Protein AF-A0A0H2R3J4-F1 (afdb_monomer)

pLDDT: mean 93.82, std 6.8, range [62.69, 98.62]

Mean predicted aligned error: 7.19 Å

Foldseek 3Di:
DDCVVVDDDPVVVVVVVVVVVVVVCVVVVVVVCVVCVVVPPPDDDDDDDQDDAQCPDDPCPAAKPWAFWQPCPVPVNLETEAPDCQQWGGDPSDIDGDKDFPCVVVNPVQQADDHKDAGDPHPDPDPVGGIFHHHNVVRTGRRGMYTIDIDRLPHTDDDDDDDDDDDDDAADAPDKDWDWDFDSDQPQDDPPARKIWTPWIAANYDCPDPVGHPVDIDIDITHDDD

Secondary structure (DSSP, 8-state):
--GGGSSPPHHHHHHHHHHHHHHHHHHHHHHHHHHHHHHTS----SPPPS-----SS--TTTT-EEP---SGGGTT--EEE---TTTEEEETTEEEE--EETHHHH-HHHHHSS-EEE-TT---S-GGGSEEE-BTTTTB---SEEE--EE-TTT---SSS----------STT---EEEE--SS-TT-STTTT-EEEEEE---S-TT-TT--TT--EEEEE----

Nearest PDB structures (foldseek):
  4dfs-assembly2_B  TM=7.111E-01  e=1.948E-05  Thermotoga petrophila RKU-1
  3atg-assembly1_A  TM=8.174E-01  e=8.283E-05  Cellulosimicrobium cellulans
  6m6p-assembly1_A  TM=8.959E-01  e=4.440E-04  Aquimarina sp.
  7mkl-assembly1_C  TM=1.976E-01  e=6.257E+00  Severe acute respiratory syndrome coronavirus 2

Sequence (226 aa):
DKPWLDQKDPWERRAWWATFLLALVGVLGGAALCFFGIKNVEKLGNLCSVMDEEFNDFDTTNTWFQQVELGGFGNGEFQMTTTSSNNSFVQNGELFIVPTLTADVIGESAIFNGHTFNLSGCTSTNASACSATSNVFTNAVIPPVQSARLTTQKSFSIAYGKVEVRAKLPKGDWLWPAIWMLPVNNTYGPWPASGEIDIMEARGNGPSYPAQGTNFVRSSLNWGPL

Radius of gyration: 28.98 Å; Cα contacts (8 Å, |Δi|>4): 355; chains: 1; bounding box: 82×62×73 Å

InterPro domains:
  IPR000757 Beta-glucanase-like, N-terminal domain [PS51762] (83-226)
  IPR008263 Glycoside hydrolase, family 16, active site [PS01034] (196-207)
  IPR013320 Concanavalin A-like lectin/glucanase domain superfamily [SSF49899] (43-222)
  IPR050546 Glycosyl Hydrolase Family 16 [PTHR10963] (47-224)

Organism: NCBI:txid27342

Structure (mmCIF, N/CA/C/O backbone):
data_AF-A0A0H2R3J4-F1
#
_entry.id   AF-A0A0H2R3J4-F1
#
loop_
_atom_site.group_PDB
_atom_site.id
_atom_site.type_symbol
_atom_site.label_atom_id
_atom_site.label_alt_id
_atom_site.label_comp_id
_atom_site.label_asym_id
_atom_site.label_entity_id
_atom_site.label_seq_id
_atom_site.pdbx_PDB_ins_code
_atom_site.Cartn_x
_atom_site.Cartn_y
_atom_site.Cartn_z
_atom_site.occupancy
_atom_site.B_iso_or_equiv
_atom_site.auth_seq_id
_atom_site.auth_comp_id
_atom_site.auth_asym_id
_atom_site.auth_atom_id
_atom_site.pdbx_PDB_model_num
ATOM 1 N N . ASP A 1 1 ? -56.323 -45.587 44.036 1.00 62.69 1 ASP A N 1
ATOM 2 C CA . ASP A 1 1 ? -56.066 -44.145 44.232 1.00 62.69 1 ASP A CA 1
ATOM 3 C C . ASP A 1 1 ? -54.759 -43.926 44.968 1.00 62.69 1 ASP A C 1
ATOM 5 O O . ASP A 1 1 ? -54.365 -44.802 45.728 1.00 62.69 1 ASP A O 1
ATOM 9 N N . LYS A 1 2 ? -54.035 -42.842 44.660 1.00 66.25 2 LYS A N 1
ATOM 10 C CA . LYS A 1 2 ? -52.696 -42.521 45.188 1.00 66.25 2 LYS A CA 1
ATOM 11 C C . LYS A 1 2 ? -52.813 -41.337 46.172 1.00 66.25 2 LYS A C 1
ATOM 13 O O . LYS A 1 2 ? -52.662 -40.201 45.733 1.00 66.25 2 LYS A O 1
ATOM 18 N N . PRO A 1 3 ? -53.081 -41.565 47.475 1.00 65.81 3 PRO A N 1
ATOM 19 C CA . PRO A 1 3 ? -53.481 -40.512 48.425 1.00 65.81 3 PRO A CA 1
ATOM 20 C C . PRO A 1 3 ? -52.368 -39.506 48.744 1.00 65.81 3 PRO A C 1
ATOM 22 O O . PRO A 1 3 ? -52.615 -38.419 49.251 1.00 65.81 3 PRO A O 1
ATOM 25 N N . TRP A 1 4 ? -51.117 -39.855 48.435 1.00 65.25 4 TRP A N 1
ATOM 26 C CA . TRP A 1 4 ? -49.961 -38.971 48.594 1.00 65.25 4 TRP A CA 1
ATOM 27 C C . TRP A 1 4 ? -49.915 -37.831 47.566 1.00 65.25 4 TRP A C 1
ATOM 29 O O . TRP A 1 4 ? -49.068 -36.956 47.688 1.00 65.25 4 TRP A O 1
ATOM 39 N N . LEU A 1 5 ? -50.805 -37.826 46.566 1.00 65.44 5 LEU A N 1
ATOM 40 C CA . LEU A 1 5 ? -50.968 -36.708 45.630 1.00 65.44 5 LEU A CA 1
ATOM 41 C C . LEU A 1 5 ? -51.907 -35.609 46.163 1.00 65.44 5 LEU A C 1
ATOM 43 O O . LEU A 1 5 ? -51.934 -34.522 45.592 1.00 65.44 5 LEU A O 1
ATOM 47 N N . ASP A 1 6 ? -52.649 -35.858 47.250 1.00 68.88 6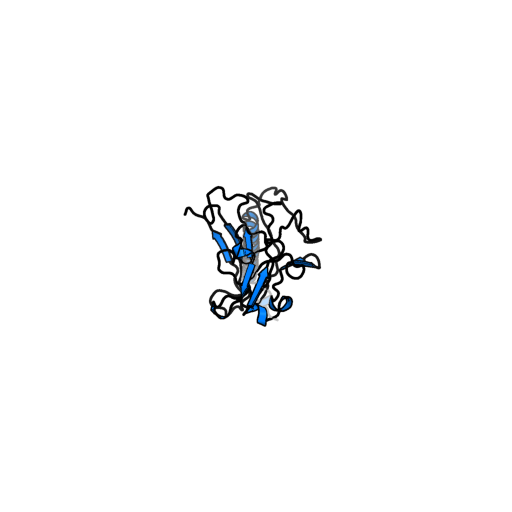 ASP A N 1
ATOM 48 C CA . ASP A 1 6 ? -53.607 -34.887 47.807 1.00 68.88 6 ASP A CA 1
ATOM 49 C C . ASP A 1 6 ? -52.943 -33.825 48.700 1.00 68.88 6 ASP A C 1
ATOM 51 O O . ASP A 1 6 ? -53.515 -32.759 48.940 1.00 68.88 6 ASP A O 1
ATOM 55 N N . GLN A 1 7 ? -51.720 -34.076 49.181 1.00 70.69 7 GLN A N 1
ATOM 56 C CA . GLN A 1 7 ? -50.963 -33.113 49.980 1.00 70.69 7 GLN A CA 1
ATOM 57 C C . GLN A 1 7 ? -49.875 -32.454 49.135 1.00 70.69 7 GLN A C 1
ATOM 59 O O . GLN A 1 7 ? -48.942 -33.106 48.677 1.00 70.69 7 GLN A O 1
ATOM 64 N N . LYS A 1 8 ? -49.981 -31.133 48.945 1.00 69.75 8 LYS A N 1
ATOM 65 C CA . LYS A 1 8 ? -48.941 -30.345 48.272 1.00 69.75 8 LYS A CA 1
ATOM 66 C C . LYS A 1 8 ? -47.672 -30.331 49.121 1.00 69.75 8 LYS A C 1
ATOM 68 O O . LYS A 1 8 ? -47.704 -29.819 50.241 1.00 69.75 8 LYS A O 1
ATOM 73 N N . ASP A 1 9 ? -46.561 -30.815 48.569 1.00 78.94 9 ASP A N 1
ATOM 74 C CA . ASP A 1 9 ? -45.263 -30.755 49.237 1.00 78.94 9 ASP A CA 1
ATOM 75 C C . ASP A 1 9 ? -44.751 -29.295 49.268 1.00 78.94 9 ASP A C 1
ATOM 77 O O . ASP A 1 9 ? -44.541 -28.669 48.220 1.00 78.94 9 ASP A O 1
ATOM 81 N N . PRO A 1 10 ? -44.540 -28.694 50.453 1.00 80.50 10 PRO A N 1
ATOM 82 C CA . PRO A 1 10 ? -43.971 -27.354 50.557 1.00 80.50 10 PRO A CA 1
ATOM 83 C C . PRO A 1 10 ? -42.552 -27.247 49.971 1.00 80.50 10 PRO A C 1
ATOM 85 O O . PRO A 1 10 ? -42.145 -26.140 49.595 1.00 80.50 10 PRO A O 1
ATOM 88 N N . TRP A 1 11 ? -41.805 -28.351 49.862 1.00 81.88 11 TRP A N 1
ATOM 89 C CA . TRP A 1 11 ? -40.487 -28.376 49.226 1.00 81.88 11 TRP A CA 1
ATOM 90 C C . TRP A 1 11 ? -40.557 -28.238 47.711 1.00 81.88 11 TRP A C 1
ATOM 92 O O . TRP A 1 11 ? -39.730 -27.513 47.159 1.00 81.88 11 TRP A O 1
ATOM 102 N N . GLU A 1 12 ? -41.572 -28.800 47.049 1.00 83.12 12 GLU A N 1
ATOM 103 C CA . GLU A 1 12 ? -41.792 -28.581 45.612 1.00 83.12 12 GLU A CA 1
ATOM 104 C C . GLU A 1 12 ? -42.002 -27.096 45.314 1.00 83.12 12 GLU A C 1
ATOM 106 O O . GLU A 1 12 ? -41.362 -26.541 44.422 1.00 83.12 12 GLU A O 1
ATOM 111 N N . ARG A 1 13 ? -42.833 -26.408 46.111 1.00 82.69 13 ARG A N 1
ATOM 112 C CA . ARG A 1 13 ? -43.079 -24.970 45.923 1.00 82.69 13 ARG A CA 1
ATOM 113 C C . ARG A 1 13 ? -41.808 -24.145 46.128 1.00 82.69 13 ARG A C 1
ATOM 115 O O . ARG A 1 13 ? -41.579 -23.185 45.396 1.00 82.69 13 ARG A O 1
ATOM 122 N N . ARG A 1 14 ? -40.986 -24.500 47.120 1.00 88.38 14 ARG A N 1
ATOM 123 C CA . ARG A 1 14 ? -39.695 -23.839 47.379 1.00 88.38 14 ARG A CA 1
ATOM 124 C C . ARG A 1 14 ? -38.693 -24.088 46.255 1.00 88.38 14 ARG A C 1
ATOM 126 O O . ARG A 1 14 ? -38.045 -23.137 45.830 1.00 88.38 14 ARG A O 1
ATOM 133 N N . ALA A 1 15 ? -38.602 -25.320 45.757 1.00 88.00 15 ALA A N 1
ATOM 134 C CA . ALA A 1 15 ? -37.752 -25.672 44.624 1.00 88.00 15 ALA A CA 1
ATOM 135 C C . ALA A 1 15 ? -38.158 -24.889 43.367 1.00 88.00 15 ALA A C 1
ATOM 137 O O . ALA A 1 15 ? -37.301 -24.299 42.717 1.00 88.00 15 ALA A O 1
ATOM 138 N N . TRP A 1 16 ? -39.463 -24.776 43.094 1.00 89.88 16 TRP A N 1
ATOM 139 C CA . TRP A 1 16 ? -39.992 -24.009 41.963 1.00 89.88 16 TRP A CA 1
ATOM 140 C C . TRP A 1 16 ? -39.569 -22.533 42.012 1.00 89.88 16 TRP A C 1
ATOM 142 O O . TRP A 1 16 ? -39.035 -21.998 41.041 1.00 89.88 16 TRP A O 1
ATOM 152 N N . TRP A 1 17 ? -39.732 -21.882 43.170 1.00 92.81 17 TRP A N 1
ATOM 153 C CA . TRP A 1 17 ? -39.289 -20.496 43.357 1.00 92.81 17 TRP A CA 1
ATOM 154 C C . TRP A 1 17 ? -37.767 -20.344 43.294 1.00 92.81 17 TRP A C 1
ATOM 156 O O . TRP A 1 17 ? -37.290 -19.361 42.731 1.00 92.81 17 TRP A O 1
ATOM 166 N N . ALA A 1 18 ? -37.001 -21.307 43.812 1.00 93.06 18 ALA A N 1
ATOM 167 C CA . ALA A 1 18 ? -35.541 -21.291 43.729 1.00 93.06 18 ALA A CA 1
ATOM 168 C C . ALA A 1 18 ? -35.048 -21.382 42.274 1.00 93.06 18 ALA A C 1
ATOM 170 O O . ALA A 1 18 ? -34.159 -20.625 41.884 1.00 93.06 18 ALA A O 1
ATOM 171 N N . THR A 1 19 ? -35.656 -22.243 41.451 1.00 93.56 19 THR A N 1
ATOM 172 C CA . THR A 1 19 ? -35.344 -22.349 40.017 1.00 93.56 19 THR A CA 1
ATOM 173 C C . THR A 1 19 ? -35.657 -21.051 39.276 1.00 93.56 19 THR A C 1
ATOM 175 O O . THR A 1 19 ? -34.815 -20.567 38.520 1.00 93.56 19 THR A O 1
ATOM 178 N N . PHE A 1 20 ? -36.824 -20.445 39.521 1.00 95.25 20 PHE A N 1
ATOM 179 C CA . PHE A 1 20 ? -37.176 -19.157 38.913 1.00 95.25 20 PHE A CA 1
ATOM 180 C C . PHE A 1 20 ? -36.233 -18.033 39.336 1.00 95.25 20 PHE A C 1
ATOM 182 O O . PHE A 1 20 ? -35.848 -17.212 38.507 1.00 95.25 20 PHE A O 1
ATOM 189 N N . LEU A 1 21 ? -35.828 -18.007 40.606 1.00 96.31 21 LEU A N 1
ATOM 190 C CA . LEU A 1 21 ? -34.911 -16.997 41.121 1.00 96.31 21 LEU A CA 1
ATOM 191 C C . LEU A 1 21 ? -33.518 -17.138 40.493 1.00 96.31 21 LEU A C 1
ATOM 193 O O . LEU A 1 21 ? -32.946 -16.140 40.066 1.00 96.31 21 LEU A O 1
ATOM 197 N N . LEU A 1 22 ? -33.005 -18.364 40.347 1.00 96.44 22 LEU A N 1
ATOM 198 C CA . LEU A 1 22 ? -31.748 -18.629 39.636 1.00 96.44 22 LEU A CA 1
ATOM 199 C C . LEU A 1 22 ? -31.819 -18.224 38.156 1.00 96.44 22 LEU A C 1
ATOM 201 O O . LEU A 1 22 ? -30.899 -17.575 37.657 1.00 96.44 22 LEU A O 1
ATOM 205 N N . ALA A 1 23 ? -32.917 -18.549 37.467 1.00 96.50 23 ALA A N 1
ATOM 206 C CA . ALA A 1 23 ? -33.128 -18.131 36.082 1.00 96.50 23 ALA A CA 1
ATOM 207 C C . ALA A 1 23 ? -33.172 -16.597 35.953 1.00 96.50 23 ALA A C 1
ATOM 209 O O . ALA A 1 23 ? -32.530 -16.032 35.067 1.00 96.50 23 ALA A O 1
ATOM 210 N N . LEU A 1 24 ? -33.864 -15.914 36.873 1.00 97.31 24 LEU A N 1
ATOM 211 C CA . LEU A 1 24 ? -33.937 -14.454 36.917 1.00 97.31 24 LEU A CA 1
ATOM 212 C C . LEU A 1 24 ? -32.555 -13.828 37.143 1.00 97.31 24 LEU A C 1
ATOM 214 O O . LEU A 1 24 ? -32.201 -12.881 36.448 1.00 97.31 24 LEU A O 1
ATOM 218 N N . VAL A 1 25 ? -31.755 -14.366 38.069 1.00 97.56 25 VAL A N 1
ATOM 219 C CA . VAL A 1 25 ? -30.375 -13.907 38.306 1.00 97.56 25 VAL A CA 1
ATOM 220 C C . VAL A 1 25 ? -29.528 -14.050 37.042 1.00 97.56 25 VAL A C 1
ATOM 222 O O . VAL A 1 25 ? -28.789 -13.126 36.711 1.00 97.56 25 VAL A O 1
ATOM 225 N N . GLY A 1 26 ? -29.669 -15.151 36.297 1.00 97.69 26 GLY A N 1
ATOM 226 C CA . GLY A 1 26 ? -28.986 -15.339 35.014 1.00 97.69 26 GLY A CA 1
ATOM 227 C C . GLY A 1 26 ? -29.379 -14.289 33.970 1.00 97.69 26 GLY A C 1
ATOM 228 O O . GLY A 1 26 ? -28.507 -13.684 33.348 1.00 97.69 26 GLY A O 1
ATOM 229 N N . VAL A 1 27 ? -30.680 -14.015 33.822 1.00 97.94 27 VAL A N 1
ATOM 230 C CA . VAL A 1 27 ? -31.191 -12.985 32.899 1.00 97.94 27 VAL A CA 1
ATOM 231 C C . VAL A 1 27 ? -30.711 -11.591 33.303 1.00 97.94 27 VAL A C 1
ATOM 233 O O . VAL A 1 27 ? -30.222 -10.843 32.458 1.00 97.94 27 VAL A O 1
ATOM 236 N N . LEU A 1 28 ? -30.802 -11.244 34.589 1.00 97.81 28 LEU A N 1
ATOM 237 C CA . LEU A 1 28 ? -30.343 -9.954 35.107 1.00 97.81 28 LEU A CA 1
ATOM 238 C C . LEU A 1 28 ? -28.825 -9.798 34.972 1.00 97.81 28 LEU A C 1
ATOM 240 O O . LEU A 1 28 ? -28.357 -8.723 34.606 1.00 97.81 28 LEU A O 1
ATOM 244 N N . GLY A 1 29 ? -28.061 -10.867 35.205 1.00 97.81 29 GLY A N 1
ATOM 245 C CA . GLY A 1 29 ? -26.617 -10.899 34.988 1.00 97.81 29 GLY A CA 1
ATOM 246 C C . GLY A 1 29 ? -26.250 -10.682 33.520 1.00 97.81 29 GLY A C 1
ATOM 247 O O . GLY A 1 29 ? -25.406 -9.840 33.221 1.00 97.81 29 GLY A O 1
ATOM 248 N N . GLY A 1 30 ? -26.930 -11.366 32.595 1.00 97.50 30 GLY A N 1
ATOM 249 C CA . GLY A 1 30 ? -26.754 -11.163 31.155 1.00 97.50 30 GLY A CA 1
ATOM 250 C C . GLY A 1 30 ? -27.104 -9.739 30.715 1.00 97.50 30 GLY A C 1
ATOM 251 O O . GLY A 1 30 ? -26.322 -9.095 30.019 1.00 97.50 30 GLY A O 1
ATOM 252 N N . ALA A 1 31 ? -28.232 -9.205 31.189 1.00 97.00 31 ALA A N 1
ATOM 253 C CA . ALA A 1 31 ? -28.637 -7.828 30.918 1.00 97.00 31 ALA A CA 1
ATOM 254 C C . ALA A 1 31 ? -27.624 -6.810 31.467 1.00 97.00 31 ALA A C 1
ATOM 256 O O . ALA A 1 31 ? -27.297 -5.842 30.781 1.00 97.00 31 ALA A O 1
ATOM 257 N N . ALA A 1 32 ? -27.084 -7.043 32.668 1.00 96.56 32 ALA A N 1
ATOM 258 C CA . ALA A 1 32 ? -26.041 -6.206 33.250 1.00 96.56 32 ALA A CA 1
ATOM 259 C C . ALA A 1 32 ? -24.756 -6.244 32.411 1.00 96.56 32 ALA A C 1
ATOM 261 O O . ALA A 1 32 ? -24.198 -5.187 32.121 1.00 96.56 32 ALA A O 1
ATOM 262 N N . LEU A 1 33 ? -24.318 -7.425 31.960 1.00 95.81 33 LEU A N 1
ATOM 263 C CA . LEU A 1 33 ? -23.158 -7.561 31.071 1.00 95.81 33 LEU A CA 1
ATOM 264 C C . LEU A 1 33 ? -23.357 -6.795 29.758 1.00 95.81 33 LEU A C 1
ATOM 266 O O . LEU A 1 33 ? -22.467 -6.049 29.356 1.00 95.81 33 LEU A O 1
ATOM 270 N N . CYS A 1 34 ? -24.529 -6.904 29.125 1.00 95.19 34 CYS A N 1
ATOM 271 C CA . CYS A 1 34 ? -24.852 -6.124 27.929 1.00 95.19 34 CYS A CA 1
ATOM 272 C C . CYS A 1 34 ? -24.861 -4.615 28.213 1.00 95.19 34 CYS A C 1
ATOM 274 O O . CYS A 1 34 ? -24.293 -3.841 27.444 1.00 95.19 34 CYS A O 1
ATOM 276 N N . PHE A 1 35 ? -25.469 -4.188 29.323 1.00 95.19 35 PHE A N 1
ATOM 277 C CA . PHE A 1 35 ? -25.537 -2.779 29.706 1.00 95.19 35 PHE A CA 1
ATOM 278 C C . PHE A 1 35 ? -24.148 -2.183 29.944 1.00 95.19 35 PHE A C 1
ATOM 280 O O . PHE A 1 35 ? -23.833 -1.137 29.381 1.00 95.19 35 PHE A O 1
ATOM 287 N N . PHE A 1 36 ? -23.302 -2.843 30.740 1.00 94.25 36 PHE A N 1
ATOM 288 C CA . PHE A 1 36 ? -21.936 -2.380 30.983 1.00 94.25 36 PHE A CA 1
ATOM 289 C C . PHE A 1 36 ? -21.073 -2.476 29.726 1.00 94.25 36 PHE A C 1
ATOM 291 O O . PHE A 1 36 ? -20.275 -1.575 29.487 1.00 94.25 36 PHE A O 1
ATOM 298 N N . GLY A 1 37 ? -21.288 -3.494 28.887 1.00 91.12 37 GLY A N 1
ATOM 299 C CA . GLY A 1 37 ? -20.664 -3.597 27.571 1.00 91.12 37 GLY A CA 1
ATOM 300 C C . GLY A 1 37 ? -20.944 -2.368 26.709 1.00 91.12 37 GLY A C 1
ATOM 301 O O . GLY A 1 37 ? -20.006 -1.749 26.230 1.00 91.12 37 GLY A O 1
ATOM 302 N N . ILE A 1 38 ? -22.212 -1.957 26.583 1.00 88.56 38 ILE A N 1
ATOM 303 C CA . ILE A 1 38 ? -22.619 -0.782 25.791 1.00 88.56 38 ILE A CA 1
ATOM 304 C C . ILE A 1 38 ? -22.177 0.531 26.448 1.00 88.56 38 ILE A C 1
ATOM 306 O O . ILE A 1 38 ? -21.718 1.443 25.764 1.00 88.56 38 ILE A O 1
ATOM 310 N N . LYS A 1 39 ? -22.336 0.656 27.770 1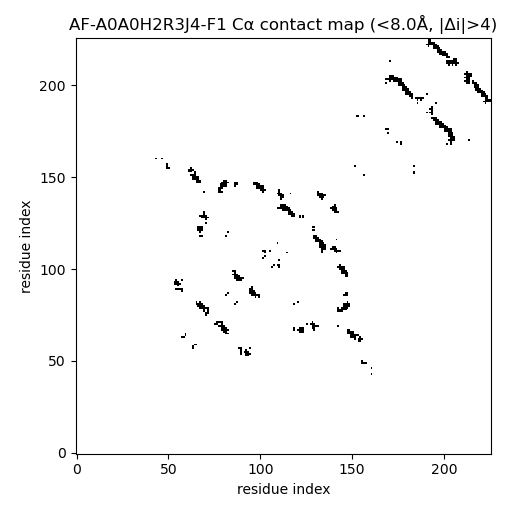.00 89.12 39 LYS A N 1
ATOM 311 C CA . LYS A 1 39 ? -22.025 1.888 28.507 1.00 89.12 39 LYS A CA 1
ATOM 312 C C . LYS A 1 39 ? -20.534 2.223 28.455 1.00 89.12 39 LYS A C 1
ATOM 314 O O . LYS A 1 39 ? -20.190 3.400 28.424 1.00 89.12 39 LYS A O 1
ATOM 319 N N . ASN A 1 40 ? -19.680 1.202 28.460 1.00 86.19 40 ASN A N 1
ATOM 320 C CA . ASN A 1 40 ? -18.231 1.367 28.440 1.00 86.19 40 ASN A CA 1
ATOM 321 C C . ASN A 1 40 ? -17.663 1.519 27.022 1.00 86.19 40 ASN A C 1
ATOM 323 O O . ASN A 1 40 ? -16.457 1.708 26.887 1.00 86.19 40 ASN A O 1
ATOM 327 N N . VAL A 1 41 ? -18.494 1.452 25.971 1.00 83.69 41 VAL A N 1
ATOM 328 C CA . VAL A 1 41 ? -18.050 1.837 24.627 1.00 83.69 41 VAL A CA 1
ATOM 329 C C . VAL A 1 41 ? -17.775 3.333 24.641 1.00 83.69 41 VAL A C 1
ATOM 331 O O . VAL A 1 41 ? -18.686 4.142 24.835 1.00 83.69 41 VAL A O 1
ATOM 334 N N . GLU A 1 42 ? -16.516 3.695 24.425 1.00 78.44 42 GLU A N 1
ATOM 335 C CA . GLU A 1 42 ? -16.112 5.078 24.229 1.00 78.44 42 GLU A CA 1
ATOM 336 C C . GLU A 1 42 ? -16.799 5.611 22.969 1.00 78.44 42 GLU A C 1
ATOM 338 O O . GLU A 1 42 ? -16.488 5.237 21.837 1.00 78.44 42 GLU A O 1
ATOM 343 N N . LYS A 1 43 ? -17.817 6.446 23.172 1.00 76.44 43 LYS A N 1
ATOM 344 C CA . LYS A 1 43 ? -18.481 7.132 22.074 1.00 76.44 43 LYS A CA 1
ATOM 345 C C . LYS A 1 43 ? -17.597 8.302 21.690 1.00 76.44 43 LYS A C 1
ATOM 347 O O . LYS A 1 43 ? -17.553 9.301 22.406 1.00 76.44 43 LYS A O 1
ATOM 352 N N . LEU A 1 44 ? -16.921 8.177 20.552 1.00 76.31 44 LEU A N 1
ATOM 353 C CA . LEU A 1 44 ? -16.430 9.350 19.841 1.00 76.31 44 LEU A CA 1
ATOM 354 C C . LEU A 1 44 ? -17.622 10.308 19.696 1.00 76.31 44 LEU A C 1
ATOM 356 O O . LEU A 1 44 ? -18.733 9.860 19.404 1.00 76.31 44 LEU A O 1
ATOM 360 N N . GLY A 1 45 ? -17.416 11.584 20.027 1.00 81.44 45 GLY A N 1
ATOM 361 C CA . GLY A 1 45 ? -18.469 12.597 20.007 1.00 81.44 45 GLY A CA 1
ATOM 362 C C . GLY A 1 45 ? -19.023 12.836 18.599 1.00 81.44 45 GLY A C 1
ATOM 363 O O . GLY A 1 45 ? -18.978 11.976 17.724 1.00 81.44 45 GLY A O 1
ATOM 364 N N . ASN A 1 46 ? -19.531 14.036 18.338 1.00 84.75 46 ASN A N 1
ATOM 365 C CA . ASN A 1 46 ? -19.951 14.378 16.981 1.00 84.75 46 ASN A CA 1
ATOM 366 C C . ASN A 1 46 ? -18.723 14.378 16.052 1.00 84.75 46 ASN A C 1
ATOM 368 O O . ASN A 1 46 ? -17.857 15.243 16.174 1.00 84.75 46 ASN A O 1
ATOM 372 N N . LEU A 1 47 ? -18.641 13.390 15.158 1.00 88.81 47 LEU A N 1
ATOM 373 C CA . LEU A 1 47 ? -17.614 13.302 14.122 1.00 88.81 47 LEU A CA 1
ATOM 374 C C . LEU A 1 47 ? -18.055 14.106 12.893 1.00 88.81 47 LEU A C 1
ATOM 376 O O . LEU A 1 47 ? -19.214 14.036 12.485 1.00 88.81 47 LEU A O 1
ATOM 380 N N . CYS A 1 48 ? -17.123 14.842 12.293 1.00 90.94 48 CYS A N 1
ATOM 381 C CA . CYS A 1 48 ? -17.311 15.467 10.986 1.00 90.94 48 CYS A CA 1
ATOM 382 C C . CYS A 1 48 ? -16.729 14.544 9.912 1.00 90.94 48 CYS A C 1
ATOM 384 O O . CYS A 1 48 ? -15.612 14.055 10.081 1.00 90.94 48 CYS A O 1
ATOM 386 N N . SER A 1 49 ? -17.461 14.319 8.817 1.00 92.56 49 SER A N 1
ATOM 387 C CA . SER A 1 49 ? -16.918 13.564 7.684 1.00 92.56 49 SER A CA 1
ATOM 388 C C . SER A 1 49 ? -15.788 14.362 7.028 1.00 92.56 49 SER A C 1
ATOM 390 O O . SER A 1 49 ? -15.975 15.528 6.680 1.00 92.56 49 SER A O 1
ATOM 392 N N . VAL A 1 50 ? -14.610 13.746 6.919 1.00 95.38 50 VAL A N 1
ATOM 393 C CA . VAL A 1 50 ? -13.437 14.311 6.228 1.00 95.38 50 VAL A CA 1
ATOM 394 C C . VAL A 1 50 ? -13.370 13.794 4.796 1.00 95.38 50 VAL A C 1
ATOM 396 O O . VAL A 1 50 ? -13.105 14.558 3.874 1.00 95.38 50 VAL A O 1
ATOM 399 N N . MET A 1 51 ? -13.616 12.498 4.627 1.00 94.94 51 MET A N 1
ATOM 400 C CA . MET A 1 51 ? -13.639 11.796 3.356 1.00 94.94 51 MET A CA 1
ATOM 401 C C . MET A 1 51 ? -14.667 10.675 3.471 1.00 94.94 51 MET A C 1
ATOM 403 O O . MET A 1 51 ? -14.709 9.984 4.490 1.00 94.94 51 MET A O 1
ATOM 407 N N . ASP A 1 52 ? -15.474 10.522 2.429 1.00 95.69 52 ASP A N 1
ATOM 408 C CA . ASP A 1 52 ? -16.430 9.435 2.269 1.00 95.69 52 ASP A CA 1
ATOM 409 C C . ASP A 1 52 ? -16.288 8.924 0.833 1.00 95.69 52 ASP A C 1
ATOM 411 O O . ASP A 1 52 ? -16.462 9.690 -0.116 1.00 95.69 52 ASP A O 1
ATOM 415 N N . GLU A 1 53 ? -15.849 7.677 0.688 1.00 96.06 53 GLU A N 1
ATOM 416 C CA . GLU A 1 53 ? -15.493 7.070 -0.592 1.00 96.06 53 GLU A CA 1
ATOM 417 C C . GLU A 1 53 ? -16.154 5.698 -0.699 1.00 96.06 53 GLU A C 1
ATOM 419 O O . GLU A 1 53 ? -15.760 4.738 -0.037 1.00 96.06 53 GLU A O 1
ATOM 424 N N . GLU A 1 54 ? -17.154 5.633 -1.572 1.00 96.75 54 GLU A N 1
ATOM 425 C CA . GLU A 1 54 ? -17.953 4.439 -1.861 1.00 96.75 54 GLU A CA 1
ATOM 426 C C . GLU A 1 54 ? -17.561 3.806 -3.207 1.00 96.75 54 GLU A C 1
ATOM 428 O O . GLU A 1 54 ? -18.197 2.855 -3.654 1.00 96.75 54 GLU A O 1
ATOM 433 N N . PHE A 1 55 ? -16.537 4.347 -3.881 1.00 97.31 55 PHE A N 1
ATOM 434 C CA . PHE A 1 55 ? -16.023 3.890 -5.171 1.00 97.31 55 PHE A CA 1
ATOM 435 C C . PHE A 1 55 ? -17.124 3.768 -6.236 1.00 97.31 55 PHE A C 1
ATOM 437 O O . PHE A 1 55 ? -17.215 2.778 -6.961 1.00 97.31 55 PHE A O 1
ATOM 444 N N . ASN A 1 56 ? -17.989 4.784 -6.336 1.00 95.19 56 ASN A N 1
ATOM 445 C CA . ASN A 1 56 ? -18.955 4.901 -7.438 1.00 95.19 56 ASN A CA 1
ATOM 446 C C . ASN A 1 56 ? -18.278 5.364 -8.740 1.00 95.19 56 ASN A C 1
ATOM 448 O O . ASN A 1 56 ? -18.745 5.051 -9.837 1.00 95.19 56 ASN A O 1
ATOM 452 N N . ASP A 1 57 ? -17.172 6.091 -8.608 1.00 94.50 57 ASP A N 1
ATOM 453 C CA . ASP A 1 57 ? -16.233 6.444 -9.661 1.00 94.50 57 ASP A CA 1
ATOM 454 C C . ASP A 1 57 ? -14.792 6.179 -9.185 1.00 94.50 57 ASP A C 1
ATOM 456 O O . ASP A 1 57 ? -14.562 5.634 -8.105 1.00 94.50 57 ASP A O 1
ATOM 460 N N . PHE A 1 58 ? -13.809 6.485 -10.035 1.00 95.94 58 PHE A N 1
ATOM 461 C CA . PHE A 1 58 ? -12.396 6.385 -9.676 1.00 95.94 58 PHE A CA 1
ATOM 462 C C . PHE A 1 58 ? -11.661 7.664 -10.075 1.00 95.94 58 PHE A C 1
ATOM 464 O O . PHE A 1 58 ? -11.024 7.730 -11.128 1.00 95.94 58 PHE A O 1
ATOM 471 N N . ASP A 1 59 ? -11.787 8.706 -9.248 1.00 96.56 59 ASP A N 1
ATOM 472 C CA . ASP A 1 59 ? -11.115 9.985 -9.484 1.00 96.56 59 ASP A CA 1
ATOM 473 C C . ASP A 1 59 ? -9.620 9.906 -9.145 1.00 96.56 59 ASP A C 1
ATOM 475 O O . ASP A 1 59 ? -9.190 10.127 -8.005 1.00 96.56 59 ASP A O 1
ATOM 479 N N . THR A 1 60 ? -8.814 9.641 -10.177 1.00 96.31 60 THR A N 1
ATOM 480 C CA . THR A 1 60 ? -7.351 9.604 -10.068 1.00 96.31 60 THR A CA 1
ATOM 481 C C . THR A 1 60 ? -6.671 10.975 -10.181 1.00 96.31 60 THR A C 1
ATOM 483 O O . THR A 1 60 ? -5.446 11.060 -10.289 1.00 96.31 60 THR A O 1
ATOM 486 N N . THR A 1 61 ? -7.456 12.055 -10.227 1.00 95.19 61 THR A N 1
ATOM 487 C CA . THR A 1 61 ? -6.975 13.428 -10.441 1.00 95.19 61 THR A CA 1
ATOM 488 C C . THR A 1 61 ? -7.111 14.280 -9.187 1.00 95.19 61 THR A C 1
ATOM 490 O O . THR A 1 61 ? -6.190 15.038 -8.883 1.00 95.19 61 THR A O 1
ATOM 493 N N . ASN A 1 62 ? -8.226 14.161 -8.457 1.00 96.38 62 ASN A N 1
ATOM 494 C CA . ASN A 1 62 ? -8.487 14.992 -7.276 1.00 96.38 62 ASN A CA 1
ATOM 495 C C . ASN A 1 62 ? -8.582 14.204 -5.970 1.00 96.38 62 ASN A C 1
ATOM 497 O O . ASN A 1 62 ? -8.366 14.806 -4.922 1.00 96.38 62 ASN A O 1
ATOM 501 N N . THR A 1 63 ? -8.861 12.897 -6.006 1.00 97.00 63 THR A N 1
ATOM 502 C CA . THR A 1 63 ? -9.025 12.082 -4.789 1.00 97.00 63 THR A CA 1
ATOM 503 C C . THR A 1 63 ? -7.844 11.141 -4.584 1.00 97.00 63 THR A C 1
ATOM 505 O O . THR A 1 63 ? -7.099 11.304 -3.615 1.00 97.00 63 THR A O 1
ATOM 508 N N . TRP A 1 64 ? -7.640 10.185 -5.494 1.00 98.00 64 TRP A N 1
ATOM 509 C CA . TRP A 1 64 ? -6.643 9.123 -5.352 1.00 98.00 64 TRP A CA 1
ATOM 510 C C . TRP A 1 64 ? -5.484 9.310 -6.323 1.00 98.00 64 TRP A C 1
ATOM 512 O O . TRP A 1 64 ? -5.621 9.136 -7.525 1.00 98.00 64 TRP A O 1
ATOM 522 N N . PHE A 1 65 ? -4.290 9.584 -5.822 1.00 97.88 65 PHE A N 1
ATOM 523 C CA . PHE A 1 65 ? -3.109 9.703 -6.670 1.00 97.88 65 PHE A CA 1
ATOM 524 C C . PHE A 1 65 ? -2.391 8.360 -6.768 1.00 97.88 65 PHE A C 1
ATOM 526 O O . PHE A 1 65 ? -2.074 7.740 -5.752 1.00 97.88 65 PHE A O 1
ATOM 533 N N . GLN A 1 66 ? -2.103 7.920 -7.991 1.00 97.56 66 GLN A N 1
ATOM 534 C CA . GLN A 1 66 ? -1.300 6.725 -8.245 1.00 97.56 66 GLN A CA 1
ATOM 535 C C . GLN A 1 66 ? 0.187 7.044 -8.047 1.00 97.56 66 GLN A C 1
ATOM 537 O O . GLN A 1 66 ? 0.728 7.947 -8.684 1.00 97.56 66 GLN A O 1
ATOM 542 N N . GLN A 1 67 ? 0.854 6.298 -7.167 1.00 97.25 67 GLN A N 1
ATOM 543 C CA . GLN A 1 67 ? 2.308 6.322 -7.026 1.00 97.25 67 GLN A CA 1
ATOM 544 C C . GLN A 1 67 ? 2.907 5.316 -8.008 1.00 97.25 67 GLN A C 1
ATOM 546 O O . GLN A 1 67 ? 2.539 4.142 -7.989 1.00 97.25 67 GLN A O 1
ATOM 551 N N . VAL A 1 68 ? 3.821 5.772 -8.861 1.00 97.69 68 VAL A N 1
ATOM 552 C CA . VAL A 1 68 ? 4.410 5.007 -9.965 1.00 97.69 68 VAL A CA 1
ATOM 553 C C . VAL A 1 68 ? 5.917 4.947 -9.776 1.00 97.69 68 VAL A C 1
ATOM 555 O O . VAL A 1 68 ? 6.606 5.949 -9.987 1.00 97.69 68 VAL A O 1
ATOM 558 N N . GLU A 1 69 ? 6.429 3.784 -9.385 1.00 97.56 69 GLU A N 1
ATOM 559 C CA . GLU A 1 69 ? 7.866 3.521 -9.309 1.00 97.56 69 GLU A CA 1
ATOM 560 C C . GLU A 1 69 ? 8.189 2.020 -9.263 1.00 97.56 69 GLU A C 1
ATOM 562 O O . GLU A 1 69 ? 7.308 1.173 -9.113 1.00 97.56 69 GLU A O 1
ATOM 567 N N . LEU A 1 70 ? 9.475 1.694 -9.397 1.00 96.56 70 LEU A N 1
ATOM 568 C CA . LEU A 1 70 ? 10.032 0.342 -9.292 1.00 96.56 70 LEU A CA 1
ATOM 569 C C . LEU A 1 70 ? 11.198 0.232 -8.294 1.00 96.56 70 LEU A C 1
ATOM 571 O O . LEU A 1 70 ? 11.979 -0.712 -8.343 1.00 96.56 70 LEU A O 1
ATOM 575 N N . GLY A 1 71 ? 11.331 1.205 -7.387 1.00 94.25 71 GLY A N 1
ATOM 576 C CA . GLY A 1 71 ? 12.448 1.306 -6.439 1.00 94.25 71 GLY A CA 1
ATOM 577 C C . GLY A 1 71 ? 12.372 0.380 -5.217 1.00 94.25 71 GLY A C 1
ATOM 578 O O . GLY A 1 71 ? 13.186 0.520 -4.307 1.00 94.25 71 GLY A O 1
ATOM 579 N N . GLY A 1 72 ? 11.387 -0.521 -5.148 1.00 94.19 72 GLY A N 1
ATOM 580 C CA . GLY A 1 72 ? 11.233 -1.493 -4.058 1.00 94.19 72 GLY A CA 1
ATOM 581 C C . GLY A 1 72 ? 10.774 -0.917 -2.711 1.00 94.19 72 GLY A C 1
ATOM 582 O O . GLY A 1 72 ? 10.835 -1.628 -1.709 1.00 94.19 72 GLY A O 1
ATOM 583 N N . PHE A 1 73 ? 10.352 0.354 -2.679 1.00 94.19 73 PHE A N 1
ATOM 584 C CA . PHE A 1 73 ? 9.671 1.024 -1.557 1.00 94.19 73 PHE A CA 1
ATOM 585 C C . PHE A 1 73 ? 10.361 0.918 -0.183 1.00 94.19 73 PHE A C 1
ATOM 587 O O . PHE A 1 73 ? 9.706 0.964 0.851 1.00 94.19 73 PHE A O 1
ATOM 594 N N . GLY A 1 74 ? 11.692 0.783 -0.158 1.00 91.88 74 GLY A N 1
ATOM 595 C CA . GLY A 1 74 ? 12.474 0.643 1.079 1.00 91.88 74 GLY A CA 1
ATOM 596 C C . GLY A 1 74 ? 12.514 -0.776 1.663 1.00 91.88 74 GLY A C 1
ATOM 597 O O . GLY A 1 74 ? 13.341 -1.040 2.530 1.00 91.88 74 GLY A O 1
ATOM 598 N N . ASN A 1 75 ? 11.709 -1.704 1.135 1.00 93.81 75 ASN A N 1
ATOM 599 C CA . ASN A 1 75 ? 11.595 -3.087 1.613 1.00 93.81 75 ASN A CA 1
ATOM 600 C C . ASN A 1 75 ? 12.184 -4.126 0.642 1.00 93.81 75 ASN A C 1
ATOM 602 O O . ASN A 1 75 ? 12.119 -5.326 0.905 1.00 93.81 75 ASN A O 1
ATOM 606 N N . GLY A 1 76 ? 12.736 -3.689 -0.494 1.00 93.75 76 GLY A N 1
ATOM 607 C CA . GLY A 1 76 ? 13.193 -4.601 -1.547 1.00 93.75 76 GLY A CA 1
ATOM 608 C C . GLY A 1 76 ? 12.036 -5.325 -2.240 1.00 93.75 76 GLY A C 1
ATOM 609 O O . GLY A 1 76 ? 12.179 -6.470 -2.663 1.00 93.75 76 GLY A O 1
ATOM 610 N N . GLU A 1 77 ? 10.880 -4.665 -2.318 1.00 96.19 77 GLU A N 1
ATOM 611 C CA . GLU A 1 77 ? 9.688 -5.167 -2.994 1.00 96.19 77 GLU A CA 1
ATOM 612 C C . GLU A 1 77 ? 9.961 -5.434 -4.482 1.00 96.19 77 GLU A C 1
ATOM 614 O O . GLU A 1 77 ? 10.654 -4.668 -5.153 1.00 96.19 77 GLU A O 1
ATOM 619 N N . PHE A 1 78 ? 9.431 -6.544 -5.002 1.00 95.31 78 PHE A N 1
ATOM 620 C CA . PHE A 1 78 ? 9.730 -7.009 -6.362 1.00 95.31 78 PHE A CA 1
ATOM 621 C C . PHE A 1 78 ? 8.736 -6.508 -7.411 1.00 95.31 78 PHE A C 1
ATOM 623 O O . PHE A 1 78 ? 8.930 -6.780 -8.596 1.00 95.31 78 PHE A O 1
ATOM 630 N N . GLN A 1 79 ? 7.645 -5.856 -7.008 1.00 97.00 79 GLN A N 1
ATOM 631 C CA . GLN A 1 79 ? 6.685 -5.279 -7.938 1.00 97.00 79 GLN A CA 1
ATOM 632 C C . GLN A 1 79 ? 7.045 -3.835 -8.285 1.00 97.00 79 GLN A C 1
ATOM 634 O O . GLN A 1 79 ? 7.566 -3.083 -7.464 1.00 97.00 79 GLN A O 1
ATOM 639 N N . MET A 1 80 ? 6.679 -3.430 -9.494 1.00 97.38 80 MET A N 1
ATOM 640 C CA . MET A 1 80 ? 6.531 -2.019 -9.839 1.00 97.38 80 MET A CA 1
ATOM 641 C C . MET A 1 80 ? 5.073 -1.591 -9.670 1.00 97.38 80 MET A C 1
ATOM 643 O O . MET A 1 80 ? 4.162 -2.410 -9.804 1.00 97.38 80 MET A O 1
ATOM 647 N N . THR A 1 81 ? 4.830 -0.311 -9.420 1.00 98.06 81 THR A N 1
ATOM 648 C CA . THR A 1 81 ? 3.477 0.254 -9.408 1.00 98.06 81 THR A CA 1
ATOM 649 C C . THR A 1 81 ? 3.236 1.088 -10.659 1.00 98.06 81 THR A C 1
ATOM 651 O O . THR A 1 81 ? 4.140 1.776 -11.135 1.00 98.06 81 THR A O 1
ATOM 654 N N . THR A 1 82 ? 2.033 1.008 -11.229 1.00 97.00 82 THR A N 1
ATOM 655 C CA . THR A 1 82 ? 1.708 1.644 -12.516 1.00 97.00 82 THR A CA 1
ATOM 656 C C . THR A 1 82 ? 0.384 2.406 -12.463 1.00 97.00 82 THR A C 1
ATOM 658 O O . THR A 1 82 ? -0.372 2.306 -11.497 1.00 97.00 82 THR A O 1
ATOM 661 N N . THR A 1 83 ? 0.096 3.166 -13.523 1.00 97.00 83 THR A N 1
ATOM 662 C CA . THR A 1 83 ? -1.211 3.803 -13.756 1.00 97.00 83 THR A CA 1
ATOM 663 C C . THR A 1 83 ? -2.161 2.949 -14.599 1.00 97.00 83 THR A C 1
ATOM 665 O O . THR A 1 83 ? -3.231 3.414 -14.987 1.00 97.00 83 THR A O 1
ATOM 668 N N . SER A 1 84 ? -1.777 1.711 -14.926 1.00 96.06 84 SER A N 1
ATOM 669 C CA . SER A 1 84 ? -2.560 0.842 -15.801 1.00 96.06 84 SER A CA 1
ATOM 670 C C . SER A 1 84 ? -3.937 0.554 -15.208 1.00 96.06 84 SER A C 1
ATOM 672 O O . SER A 1 84 ? -4.060 0.173 -14.040 1.00 96.06 84 SER A O 1
ATOM 674 N N . SER A 1 85 ? -4.972 0.625 -16.047 1.00 96.12 85 SER A N 1
ATOM 675 C CA . SER A 1 85 ? -6.329 0.209 -15.676 1.00 96.12 85 SER A CA 1
ATOM 676 C C . SER A 1 85 ? -6.434 -1.290 -15.390 1.00 96.12 85 SER A C 1
ATOM 678 O O . SER A 1 85 ? -7.454 -1.733 -14.883 1.00 96.12 85 SER A O 1
ATOM 680 N N . ASN A 1 86 ? -5.395 -2.078 -15.688 1.00 96.88 86 ASN A N 1
ATOM 681 C CA . ASN A 1 86 ? -5.328 -3.479 -15.278 1.00 96.88 86 ASN A CA 1
ATOM 682 C C . ASN A 1 86 ? -4.887 -3.644 -13.816 1.00 96.88 86 ASN A C 1
ATOM 684 O O . ASN A 1 86 ? -5.134 -4.698 -13.237 1.00 96.88 86 ASN A O 1
ATOM 688 N N . ASN A 1 87 ? -4.229 -2.637 -13.225 1.00 97.81 87 ASN A N 1
ATOM 689 C CA . ASN A 1 87 ? -3.688 -2.720 -11.868 1.00 97.81 87 ASN A CA 1
ATOM 690 C C . ASN A 1 87 ? -4.530 -1.992 -10.824 1.00 97.81 87 ASN A C 1
ATOM 692 O O . ASN A 1 87 ? -4.567 -2.440 -9.681 1.00 97.81 87 ASN A O 1
ATOM 696 N N . SER A 1 88 ? -5.208 -0.904 -11.195 1.00 98.00 88 SER A N 1
ATOM 697 C CA . SER A 1 88 ? -6.174 -0.223 -10.328 1.00 98.00 88 SER A CA 1
ATOM 698 C C . SER A 1 88 ? -7.387 0.236 -11.119 1.00 98.00 88 SER A C 1
ATOM 700 O O . SER A 1 88 ? -7.238 1.010 -12.066 1.00 98.00 88 SER A O 1
ATOM 702 N N . PHE A 1 89 ? -8.571 -0.214 -10.720 1.00 98.12 89 PHE A N 1
ATOM 703 C CA . PHE A 1 89 ? -9.834 0.168 -11.343 1.00 98.12 89 PHE A CA 1
ATOM 704 C C . PHE A 1 89 ? -10.992 -0.040 -10.371 1.00 98.12 89 PHE A C 1
ATOM 706 O O . PHE A 1 89 ? -10.881 -0.792 -9.406 1.00 98.12 89 PHE A O 1
ATOM 713 N N . VAL A 1 90 ? -12.118 0.607 -10.649 1.00 98.19 90 VAL A N 1
ATOM 714 C CA . VAL A 1 90 ? -13.358 0.424 -9.897 1.00 98.19 90 VAL A CA 1
ATOM 715 C C . VAL A 1 90 ? -14.328 -0.426 -10.704 1.00 98.19 90 VAL A C 1
ATOM 717 O O . VAL A 1 90 ? -14.518 -0.213 -11.902 1.00 98.19 90 VAL A O 1
ATOM 720 N N . GLN A 1 91 ? -14.951 -1.395 -10.042 1.00 96.81 91 GLN A N 1
ATOM 721 C CA . GLN A 1 91 ? -15.986 -2.238 -10.625 1.00 96.81 91 GLN A CA 1
ATOM 722 C C . GLN A 1 91 ? -17.024 -2.573 -9.550 1.00 96.81 91 GLN A C 1
ATOM 724 O O . GLN A 1 91 ? -16.669 -2.959 -8.447 1.00 96.81 91 GLN A O 1
ATOM 729 N N . ASN A 1 92 ? -18.317 -2.455 -9.868 1.00 95.12 92 ASN A N 1
ATOM 730 C CA . ASN A 1 92 ? -19.419 -2.788 -8.950 1.00 95.12 92 ASN A CA 1
ATOM 731 C C . ASN A 1 92 ? -19.372 -2.072 -7.579 1.00 95.12 92 ASN A C 1
ATOM 733 O O . ASN A 1 92 ? -19.781 -2.660 -6.581 1.00 95.12 92 ASN A O 1
ATOM 737 N N . GLY A 1 93 ? -18.898 -0.822 -7.522 1.00 96.38 93 GLY A N 1
ATOM 738 C CA . GLY A 1 93 ? -18.787 -0.081 -6.256 1.00 96.38 93 GLY A CA 1
ATOM 739 C C . GLY A 1 93 ? -17.594 -0.501 -5.391 1.00 96.38 93 GLY A C 1
ATOM 740 O O . GLY A 1 93 ? -17.580 -0.257 -4.192 1.00 96.38 93 GLY A O 1
ATOM 741 N N . GLU A 1 94 ? -16.614 -1.201 -5.965 1.00 97.62 94 GLU A N 1
ATOM 742 C CA . GLU A 1 94 ? -15.426 -1.663 -5.253 1.00 97.62 94 GLU A CA 1
ATOM 743 C C . GLU A 1 94 ? -14.167 -1.257 -6.021 1.00 97.62 94 GLU A C 1
ATOM 745 O O . GLU A 1 94 ? -14.077 -1.426 -7.241 1.00 97.62 94 GLU A O 1
ATOM 750 N N . LEU A 1 95 ? -13.169 -0.754 -5.296 1.00 98.31 95 LEU A N 1
ATOM 751 C CA . LEU A 1 95 ? -11.820 -0.577 -5.815 1.00 98.31 95 LEU A CA 1
ATOM 752 C C . LEU A 1 95 ? -11.093 -1.924 -5.866 1.00 98.31 95 LEU A C 1
ATOM 754 O O . LEU A 1 95 ? -10.919 -2.604 -4.853 1.00 98.31 95 LEU A O 1
ATOM 758 N N . PHE A 1 96 ? -10.584 -2.258 -7.044 1.00 98.44 96 PHE A N 1
ATOM 759 C CA . PHE A 1 96 ? -9.716 -3.398 -7.279 1.00 98.44 96 PHE A CA 1
ATOM 760 C C . PHE A 1 96 ? -8.276 -2.925 -7.444 1.00 98.44 96 PHE A C 1
ATOM 762 O O . PHE A 1 96 ? -7.981 -2.104 -8.309 1.00 98.44 96 PHE A O 1
ATOM 769 N N . ILE A 1 97 ? -7.375 -3.493 -6.639 1.00 98.38 97 ILE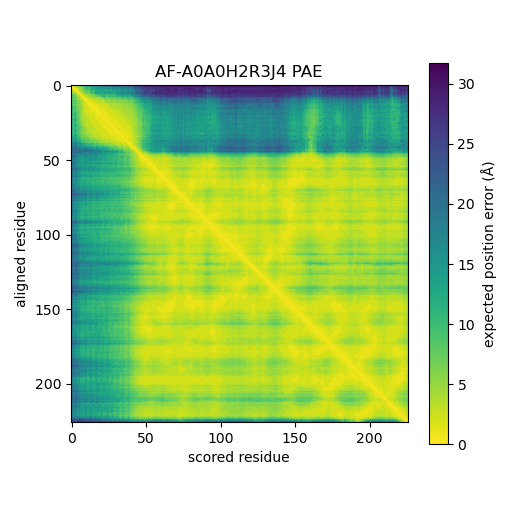 A N 1
ATOM 770 C CA . ILE A 1 97 ? -5.927 -3.428 -6.847 1.00 98.38 97 ILE A CA 1
ATOM 771 C C . ILE A 1 97 ? -5.467 -4.835 -7.218 1.00 98.38 97 ILE A C 1
ATOM 773 O O . ILE A 1 97 ? -5.554 -5.757 -6.403 1.00 98.38 97 ILE A O 1
ATOM 777 N N . VAL A 1 98 ? -5.030 -5.012 -8.465 1.00 97.12 98 VAL A N 1
ATOM 778 C CA . VAL A 1 98 ? -4.783 -6.332 -9.057 1.00 97.12 98 VAL A CA 1
ATOM 779 C C . VAL A 1 98 ? -3.335 -6.431 -9.536 1.00 97.12 98 VAL A C 1
ATOM 781 O O . VAL A 1 98 ? -2.917 -5.651 -10.396 1.00 97.12 98 VAL A O 1
ATOM 784 N N . PRO A 1 99 ? -2.549 -7.389 -9.018 1.00 97.12 99 PRO A N 1
ATOM 785 C CA . PRO A 1 99 ? -1.225 -7.642 -9.554 1.00 97.12 99 PRO A CA 1
ATOM 786 C C . PRO A 1 99 ? -1.327 -8.325 -10.924 1.00 97.12 99 PRO A C 1
ATOM 788 O O . PRO A 1 99 ? -2.109 -9.259 -11.106 1.00 97.12 99 PRO A O 1
ATOM 791 N N . THR A 1 100 ? -0.508 -7.893 -11.878 1.00 97.38 100 THR A N 1
ATOM 792 C CA . THR A 1 100 ? -0.387 -8.496 -13.217 1.00 97.38 100 THR A CA 1
ATOM 793 C C . THR A 1 100 ? 1.069 -8.831 -13.518 1.00 97.38 100 THR A C 1
ATOM 795 O O . THR A 1 100 ? 1.979 -8.280 -12.896 1.00 97.38 100 THR A O 1
ATOM 798 N N . LEU A 1 101 ? 1.325 -9.731 -14.469 1.00 97.62 101 LEU A N 1
ATOM 799 C CA . LEU A 1 101 ? 2.695 -10.098 -14.823 1.00 97.62 101 LEU A CA 1
ATOM 800 C C . LEU A 1 101 ? 3.289 -9.073 -15.786 1.00 97.62 101 LEU A C 1
ATOM 802 O O . LEU A 1 101 ? 2.687 -8.719 -16.798 1.00 97.62 101 LEU A O 1
ATOM 806 N N . THR A 1 102 ? 4.517 -8.636 -15.520 1.00 97.31 102 THR A N 1
ATOM 807 C CA . THR A 1 102 ? 5.249 -7.763 -16.447 1.00 97.31 102 THR A CA 1
ATOM 808 C C . THR A 1 102 ? 5.546 -8.484 -17.765 1.00 97.31 102 THR A C 1
ATOM 810 O O . THR A 1 102 ? 5.546 -7.861 -18.827 1.00 97.31 102 THR A O 1
ATOM 813 N N . ALA A 1 103 ? 5.727 -9.808 -17.716 1.00 97.56 103 ALA A N 1
ATOM 814 C CA . ALA A 1 103 ? 5.930 -10.648 -18.894 1.00 97.56 103 ALA A CA 1
ATOM 815 C C . ALA A 1 103 ? 4.756 -10.594 -19.891 1.00 97.56 103 ALA A C 1
ATOM 817 O O . ALA A 1 103 ? 4.994 -10.742 -21.087 1.00 97.56 103 ALA A O 1
ATOM 818 N N . ASP A 1 104 ? 3.530 -10.300 -19.445 1.00 96.81 104 ASP A N 1
ATOM 819 C CA . ASP A 1 104 ? 2.374 -10.149 -20.343 1.00 96.81 104 ASP A CA 1
ATOM 820 C C . ASP A 1 104 ? 2.494 -8.899 -21.236 1.00 96.81 104 ASP A C 1
ATOM 822 O O . ASP A 1 104 ? 1.857 -8.814 -22.284 1.00 96.81 104 ASP A O 1
ATOM 826 N N . VAL A 1 105 ? 3.325 -7.928 -20.835 1.00 95.19 105 VAL A N 1
ATOM 827 C CA . VAL A 1 105 ? 3.543 -6.665 -21.557 1.00 95.19 105 VAL A CA 1
ATOM 828 C C . VAL A 1 105 ? 4.792 -6.719 -22.434 1.00 95.19 105 VAL A C 1
ATOM 830 O O . VAL A 1 105 ? 4.763 -6.243 -23.567 1.00 95.19 105 VAL A O 1
ATOM 833 N N . ILE A 1 106 ? 5.895 -7.276 -21.920 1.00 96.19 106 ILE A N 1
ATOM 834 C CA . ILE A 1 106 ? 7.206 -7.227 -22.598 1.00 96.19 106 ILE A CA 1
ATOM 835 C C . ILE A 1 106 ? 7.761 -8.592 -23.020 1.00 96.19 106 ILE A C 1
ATOM 837 O O . ILE A 1 106 ? 8.802 -8.654 -23.673 1.00 96.19 106 ILE A O 1
ATOM 841 N N . GLY A 1 107 ? 7.076 -9.682 -22.679 1.00 97.25 107 GLY A N 1
ATOM 842 C CA . GLY A 1 107 ? 7.543 -11.049 -22.886 1.00 97.25 107 GLY A CA 1
ATOM 843 C C . GLY A 1 107 ? 8.509 -11.526 -21.798 1.00 97.25 107 GLY A C 1
ATOM 844 O O . GLY A 1 107 ? 9.263 -10.757 -21.203 1.00 97.25 107 GLY A O 1
ATOM 845 N N . GLU A 1 108 ? 8.514 -12.835 -21.550 1.00 96.62 108 GLU A N 1
ATOM 846 C CA . GLU A 1 108 ? 9.317 -13.457 -20.490 1.00 96.62 108 GLU A CA 1
ATOM 847 C C . GLU A 1 108 ? 10.827 -13.263 -20.697 1.00 96.62 108 GLU A C 1
ATOM 849 O O . GLU A 1 108 ? 11.546 -12.932 -19.760 1.00 96.62 108 GLU A O 1
ATOM 854 N N . SER A 1 109 ? 11.324 -13.373 -21.933 1.00 96.88 109 SER A N 1
ATOM 855 C CA . SER A 1 109 ? 12.755 -13.199 -22.223 1.00 96.88 109 SER A CA 1
ATOM 856 C C . SER A 1 109 ? 13.269 -11.798 -21.882 1.00 96.88 109 SER A C 1
ATOM 858 O O . SER A 1 109 ? 14.411 -11.648 -21.446 1.00 96.88 109 SER A O 1
ATOM 860 N N . ALA A 1 110 ? 12.425 -10.776 -22.053 1.00 97.31 110 ALA A N 1
ATOM 861 C CA . ALA A 1 110 ? 12.782 -9.392 -21.775 1.00 97.31 110 ALA A CA 1
ATOM 862 C C . ALA A 1 110 ? 12.991 -9.145 -20.277 1.00 97.31 110 ALA A C 1
ATOM 864 O O . ALA A 1 110 ? 13.832 -8.330 -19.910 1.00 97.31 110 ALA A O 1
ATOM 865 N N . ILE A 1 111 ? 12.305 -9.892 -19.405 1.00 97.31 111 ILE A N 1
ATOM 866 C CA . ILE A 1 111 ? 12.489 -9.796 -17.950 1.00 97.31 111 ILE A CA 1
ATOM 867 C C . ILE A 1 111 ? 13.929 -10.113 -17.548 1.00 97.31 111 ILE A C 1
ATOM 869 O O . ILE A 1 111 ? 14.475 -9.466 -16.652 1.00 97.31 111 ILE A O 1
ATOM 873 N N . PHE A 1 112 ? 14.548 -11.080 -18.225 1.00 97.12 112 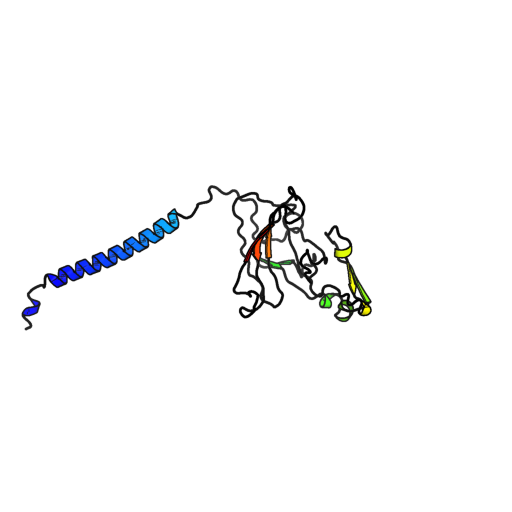PHE A N 1
ATOM 874 C CA . PHE A 1 112 ? 15.821 -11.655 -17.803 1.00 97.12 112 PHE A CA 1
ATOM 875 C C . PHE A 1 112 ? 17.039 -11.100 -18.534 1.00 97.12 112 PHE A C 1
ATOM 877 O O . PHE A 1 112 ? 18.137 -11.153 -17.978 1.00 97.12 112 PHE A O 1
ATOM 884 N N . ASN A 1 113 ? 16.902 -10.585 -19.761 1.00 97.44 113 ASN A N 1
ATOM 885 C CA . ASN A 1 113 ? 18.079 -10.118 -20.487 1.00 97.44 113 ASN A CA 1
ATOM 886 C C . ASN A 1 113 ? 17.802 -9.102 -21.601 1.00 97.44 113 ASN A C 1
ATOM 888 O O . ASN A 1 113 ? 16.907 -9.289 -22.424 1.00 97.44 113 ASN A O 1
ATOM 892 N N . GLY A 1 114 ? 18.678 -8.100 -21.703 1.00 96.31 114 GLY A N 1
ATOM 893 C CA . GLY A 1 114 ? 18.823 -7.248 -22.882 1.00 96.31 114 GLY A CA 1
ATOM 894 C C . GLY A 1 114 ? 17.666 -6.280 -23.121 1.00 96.31 114 GLY A C 1
ATOM 895 O O . GLY A 1 114 ? 17.522 -5.791 -24.240 1.00 96.31 114 GLY A O 1
ATOM 896 N N . HIS A 1 115 ? 16.842 -6.009 -22.108 1.00 97.38 115 HIS A N 1
ATOM 897 C CA . HIS A 1 115 ? 15.702 -5.107 -22.222 1.00 97.38 115 HIS A CA 1
ATOM 898 C C . HIS A 1 115 ? 15.795 -3.973 -21.211 1.00 97.38 115 HIS A C 1
ATOM 900 O O . HIS A 1 115 ? 16.125 -4.196 -20.050 1.00 97.38 115 HIS A O 1
ATOM 906 N N . THR A 1 116 ? 15.441 -2.765 -21.638 1.00 96.75 116 THR A N 1
ATOM 907 C CA . THR A 1 116 ? 15.273 -1.614 -20.751 1.00 96.75 116 THR A CA 1
ATOM 908 C C . THR A 1 116 ? 13.800 -1.250 -20.698 1.00 96.75 116 THR A C 1
ATOM 910 O O . THR A 1 116 ? 13.213 -0.859 -21.705 1.00 96.75 116 THR A O 1
ATOM 913 N N . PHE A 1 117 ? 13.217 -1.360 -19.510 1.00 95.44 117 PHE A N 1
ATOM 914 C CA . PHE A 1 117 ? 11.849 -0.969 -19.228 1.00 95.44 117 PHE A CA 1
ATOM 915 C C . PHE A 1 117 ? 11.824 0.421 -18.594 1.00 95.44 117 PHE A C 1
ATOM 917 O O . PHE A 1 117 ? 12.475 0.650 -17.574 1.00 95.44 117 PHE A O 1
ATOM 924 N N . ASN A 1 118 ? 11.056 1.338 -19.183 1.00 95.38 118 ASN A N 1
ATOM 925 C CA . ASN A 1 118 ? 10.866 2.695 -18.674 1.00 95.38 118 ASN A CA 1
ATOM 926 C C . ASN A 1 118 ? 9.424 2.860 -18.189 1.00 95.38 118 ASN A C 1
ATOM 928 O O . ASN A 1 118 ? 8.487 2.647 -18.959 1.00 95.38 118 ASN A O 1
ATOM 932 N N . LEU A 1 119 ? 9.246 3.270 -16.932 1.00 94.19 119 LEU A N 1
ATOM 933 C CA . LEU A 1 119 ? 7.924 3.558 -16.382 1.00 94.19 119 LEU A CA 1
ATOM 934 C C . LEU A 1 119 ? 7.388 4.875 -16.946 1.00 94.19 119 LEU A C 1
ATOM 936 O O . LEU A 1 119 ? 7.945 5.949 -16.708 1.00 94.19 119 LEU A O 1
ATOM 940 N N . SER A 1 120 ? 6.267 4.796 -17.660 1.00 91.38 120 SER A N 1
ATOM 941 C CA . SER A 1 120 ? 5.516 5.983 -18.067 1.00 91.38 120 SER A CA 1
ATOM 942 C C . SER A 1 120 ? 4.893 6.652 -16.841 1.00 91.38 120 SER A C 1
ATOM 944 O O . SER A 1 120 ? 4.216 5.991 -16.057 1.00 91.38 120 SER A O 1
ATOM 946 N N . GLY A 1 121 ? 5.113 7.958 -16.674 1.00 92.00 121 GLY A N 1
ATOM 947 C CA . GLY A 1 121 ? 4.520 8.726 -15.575 1.00 92.00 121 GLY A CA 1
ATOM 948 C C . GLY A 1 121 ? 5.119 8.443 -14.194 1.00 92.00 121 GLY A C 1
ATOM 949 O O . GLY A 1 121 ? 4.410 8.587 -13.203 1.00 92.00 121 GLY A O 1
ATOM 950 N N . CYS A 1 122 ? 6.395 8.041 -14.116 1.00 96.25 122 CYS A N 1
ATOM 951 C CA . CYS A 1 122 ? 7.086 7.820 -12.842 1.00 96.25 122 CYS A CA 1
ATOM 952 C C . CYS A 1 122 ? 6.931 9.020 -11.891 1.00 96.25 122 CYS A C 1
ATOM 954 O O . CYS A 1 122 ? 7.226 10.159 -12.261 1.00 96.25 122 CYS A O 1
ATOM 956 N N . THR A 1 123 ? 6.492 8.756 -10.661 1.00 96.06 123 THR A N 1
ATOM 957 C CA . THR A 1 123 ? 6.263 9.785 -9.635 1.00 96.06 123 THR A CA 1
ATOM 958 C C . THR A 1 123 ? 7.398 9.878 -8.619 1.00 96.06 123 THR A C 1
ATOM 960 O O . THR A 1 123 ? 7.378 10.767 -7.768 1.00 96.06 123 THR A O 1
ATOM 963 N N . SER A 1 124 ? 8.363 8.955 -8.664 1.00 94.19 124 SER A N 1
ATOM 964 C CA . SER A 1 124 ? 9.523 8.964 -7.770 1.00 94.19 124 SER A CA 1
ATOM 965 C C . SER A 1 124 ? 10.485 10.093 -8.130 1.00 94.19 124 SER A C 1
ATOM 967 O O . SER A 1 124 ? 10.710 10.398 -9.300 1.00 94.19 124 SER A O 1
ATOM 969 N N . THR A 1 125 ? 11.105 10.696 -7.118 1.00 92.00 125 THR A N 1
ATOM 970 C CA . THR A 1 125 ? 12.213 11.642 -7.318 1.00 92.00 125 THR A CA 1
ATOM 971 C C . THR A 1 125 ? 13.539 10.926 -7.582 1.00 92.00 125 THR A C 1
ATOM 973 O O . THR A 1 125 ? 14.490 11.541 -8.065 1.00 92.00 125 THR A O 1
ATOM 976 N N . ASN A 1 126 ? 13.615 9.622 -7.297 1.00 93.12 126 ASN A N 1
ATOM 977 C CA . ASN A 1 126 ? 14.781 8.800 -7.577 1.00 93.12 126 ASN A CA 1
ATOM 978 C C . ASN A 1 126 ? 14.716 8.252 -9.013 1.00 93.12 126 ASN A C 1
ATOM 980 O O . ASN A 1 126 ? 13.938 7.349 -9.304 1.00 93.12 126 ASN A O 1
ATOM 984 N N . ALA A 1 127 ? 15.591 8.733 -9.900 1.00 91.31 127 ALA A N 1
ATOM 985 C CA . ALA A 1 127 ? 15.621 8.302 -11.302 1.00 91.31 127 ALA A CA 1
ATOM 986 C C . ALA A 1 127 ? 15.843 6.785 -11.482 1.00 91.31 127 ALA A C 1
ATOM 988 O O . ALA A 1 127 ? 15.317 6.190 -12.424 1.00 91.31 127 ALA A O 1
ATOM 989 N N . SER A 1 128 ? 16.578 6.141 -10.564 1.00 92.19 128 SER A N 1
ATOM 990 C CA . SER A 1 128 ? 16.783 4.682 -10.594 1.00 92.19 128 SER A CA 1
ATOM 991 C C . SER A 1 128 ? 15.512 3.887 -10.277 1.00 92.19 128 SER A C 1
ATOM 993 O O . SER A 1 128 ? 15.420 2.719 -10.634 1.00 92.19 128 SER A O 1
ATOM 995 N N . ALA A 1 129 ? 14.502 4.528 -9.684 1.00 96.00 129 ALA A N 1
ATOM 996 C CA . ALA A 1 129 ? 13.191 3.946 -9.428 1.00 96.00 129 ALA A CA 1
ATOM 997 C C . ALA A 1 129 ? 12.211 4.127 -10.605 1.00 96.00 129 ALA A C 1
ATOM 999 O O . ALA A 1 129 ? 11.044 3.766 -10.480 1.00 96.00 129 ALA A O 1
ATOM 1000 N N . CYS A 1 130 ? 12.654 4.679 -11.741 1.00 96.75 130 CYS A N 1
ATOM 1001 C CA . CYS A 1 130 ? 11.802 4.940 -12.909 1.00 96.75 130 CYS A CA 1
ATOM 1002 C C . CYS A 1 130 ? 12.122 4.061 -14.125 1.00 96.75 130 CYS A C 1
ATOM 1004 O O . CYS A 1 130 ? 11.376 4.064 -15.105 1.00 96.75 130 CYS A O 1
ATOM 1006 N N . SER A 1 131 ? 13.227 3.318 -14.095 1.00 96.31 131 SER A N 1
ATOM 1007 C CA . SER A 1 131 ? 13.607 2.423 -15.187 1.00 96.31 131 SER A CA 1
ATOM 1008 C C . SER A 1 131 ? 14.425 1.248 -14.672 1.00 96.31 131 SER A C 1
ATOM 1010 O 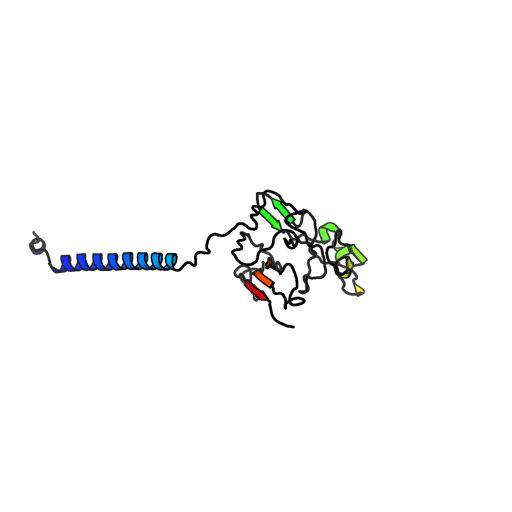O . SER A 1 131 ? 15.173 1.382 -13.706 1.00 96.31 131 SER A O 1
ATOM 1012 N N . ALA A 1 132 ? 14.291 0.099 -15.326 1.00 96.06 132 ALA A N 1
ATOM 1013 C CA . ALA A 1 132 ? 15.055 -1.102 -15.021 1.00 96.06 132 ALA A CA 1
ATOM 1014 C C . ALA A 1 132 ? 15.620 -1.686 -16.313 1.00 96.06 132 ALA A C 1
ATOM 1016 O O . ALA A 1 132 ? 14.940 -1.715 -17.337 1.00 96.06 132 ALA A O 1
ATOM 1017 N N . THR A 1 133 ? 16.865 -2.157 -16.271 1.00 97.00 133 THR A N 1
ATOM 1018 C CA . THR A 1 133 ? 17.492 -2.851 -17.401 1.00 97.00 133 THR A CA 1
ATOM 1019 C C . THR A 1 133 ? 17.844 -4.269 -16.990 1.00 97.00 133 THR A C 1
ATOM 1021 O O . THR A 1 133 ? 18.568 -4.465 -16.015 1.00 97.00 133 THR A O 1
ATOM 1024 N N . SER A 1 134 ? 17.333 -5.248 -17.731 1.00 97.44 134 SER A N 1
ATOM 1025 C CA . SER A 1 134 ? 17.630 -6.656 -17.513 1.00 97.44 134 SER A CA 1
ATOM 1026 C C . SER A 1 134 ? 18.958 -7.041 -18.162 1.00 97.44 134 SER A C 1
ATOM 1028 O O . SER A 1 134 ? 19.268 -6.655 -19.293 1.00 97.44 134 SER A O 1
ATOM 1030 N N . ASN A 1 135 ? 19.776 -7.798 -17.440 1.00 96.94 135 ASN A N 1
ATOM 1031 C CA . ASN A 1 135 ? 21.081 -8.242 -17.906 1.00 96.94 135 ASN A CA 1
ATOM 1032 C C . ASN A 1 135 ? 21.494 -9.518 -17.168 1.00 96.94 135 ASN A C 1
ATOM 1034 O O . ASN A 1 135 ? 21.720 -9.517 -15.955 1.00 96.94 135 ASN A O 1
ATOM 1038 N N . VAL A 1 136 ? 21.654 -10.592 -17.940 1.00 96.19 136 VAL A N 1
ATOM 1039 C CA . VAL A 1 136 ? 22.012 -11.918 -17.429 1.00 96.19 136 VAL A CA 1
ATOM 1040 C C . VAL A 1 136 ? 23.392 -11.946 -16.765 1.00 96.19 136 VAL A C 1
ATOM 1042 O O . VAL A 1 136 ? 23.595 -12.674 -15.802 1.00 96.19 136 VAL A O 1
ATOM 1045 N N . PHE A 1 137 ? 24.343 -11.127 -17.223 1.00 96.19 137 PHE A N 1
ATOM 1046 C CA . PHE A 1 137 ? 25.699 -11.093 -16.665 1.00 96.19 137 PHE A CA 1
ATOM 1047 C C . PHE A 1 137 ? 25.762 -10.386 -15.311 1.00 96.19 137 PHE A C 1
ATOM 1049 O O . PHE A 1 137 ? 26.647 -10.679 -14.511 1.00 96.19 137 PHE A O 1
ATOM 1056 N N . THR A 1 138 ? 24.833 -9.465 -15.041 1.00 95.75 138 THR A N 1
ATOM 1057 C CA . THR A 1 138 ? 24.740 -8.765 -13.751 1.00 95.75 138 THR A CA 1
ATOM 1058 C C . THR A 1 138 ? 23.641 -9.332 -12.853 1.00 95.75 138 THR A C 1
ATOM 1060 O O . THR A 1 138 ? 23.439 -8.808 -11.762 1.00 95.75 138 THR A O 1
ATOM 1063 N N . ASN A 1 139 ? 22.913 -10.365 -13.302 1.00 93.94 139 ASN A N 1
ATOM 1064 C CA . ASN A 1 139 ? 21.682 -10.869 -12.680 1.00 93.94 139 ASN A CA 1
ATOM 1065 C C . ASN A 1 139 ? 20.637 -9.770 -12.418 1.00 93.94 139 ASN A C 1
ATOM 1067 O O . ASN A 1 139 ? 19.836 -9.867 -11.489 1.00 93.94 139 ASN A O 1
ATOM 1071 N N . ALA A 1 140 ? 20.653 -8.709 -13.229 1.00 94.50 140 ALA A N 1
ATOM 1072 C CA . ALA A 1 140 ? 19.649 -7.662 -13.142 1.00 94.50 140 ALA A CA 1
ATOM 1073 C C . ALA A 1 140 ? 18.395 -8.142 -13.871 1.00 94.50 140 ALA A C 1
ATOM 1075 O O . ALA A 1 140 ? 18.469 -8.557 -15.028 1.00 94.50 140 ALA A O 1
ATOM 1076 N N . VAL A 1 141 ? 17.253 -8.077 -13.198 1.00 95.75 141 VAL A N 1
ATOM 1077 C CA . VAL A 1 141 ? 15.954 -8.448 -13.763 1.00 95.75 141 VAL A CA 1
ATOM 1078 C C . VAL A 1 141 ? 15.017 -7.256 -13.707 1.00 95.75 141 VAL A C 1
ATOM 1080 O O . VAL A 1 141 ? 15.103 -6.422 -12.803 1.00 95.75 141 VAL A O 1
ATOM 1083 N N . ILE A 1 142 ? 14.111 -7.171 -14.674 1.00 97.31 142 ILE A N 1
ATOM 1084 C CA . ILE A 1 142 ? 13.001 -6.223 -14.586 1.00 97.31 142 ILE A CA 1
ATOM 1085 C C . ILE A 1 142 ? 12.001 -6.764 -13.554 1.00 97.31 142 ILE A C 1
ATOM 1087 O O . ILE A 1 142 ? 11.733 -7.968 -13.571 1.00 97.31 142 ILE A O 1
ATOM 1091 N N . PRO A 1 143 ? 11.440 -5.913 -12.672 1.00 97.00 143 PRO A N 1
ATOM 1092 C CA . PRO A 1 143 ? 10.414 -6.317 -11.715 1.00 97.00 143 PRO A CA 1
ATOM 1093 C C . PRO A 1 143 ? 9.329 -7.176 -12.392 1.00 97.00 143 PRO A C 1
ATOM 1095 O O . PRO A 1 143 ? 8.675 -6.709 -13.333 1.00 97.00 143 PRO A O 1
ATOM 1098 N N . PRO A 1 144 ? 9.145 -8.443 -11.982 1.00 96.75 144 PRO A N 1
ATOM 1099 C CA . PRO A 1 144 ? 8.321 -9.396 -12.727 1.00 96.75 144 PRO A CA 1
ATOM 1100 C C . PRO A 1 144 ? 6.815 -9.158 -12.570 1.00 96.75 144 PRO A C 1
ATOM 1102 O O . PRO A 1 144 ? 6.026 -9.736 -13.318 1.00 96.75 144 PRO A O 1
ATOM 1105 N N . VAL A 1 145 ? 6.414 -8.314 -11.617 1.00 97.62 145 VAL A N 1
ATOM 1106 C CA . VAL A 1 145 ? 5.015 -8.027 -11.290 1.00 97.62 145 VAL A CA 1
ATOM 1107 C C . VAL A 1 145 ? 4.753 -6.527 -11.375 1.00 97.62 145 VAL A C 1
ATOM 1109 O O . VAL A 1 145 ? 5.574 -5.714 -10.949 1.00 97.62 145 VAL A O 1
ATOM 1112 N N . GLN A 1 146 ? 3.583 -6.170 -11.894 1.00 97.75 146 GLN A N 1
ATOM 1113 C CA . GLN A 1 146 ? 3.015 -4.826 -11.844 1.00 97.75 146 GLN A CA 1
ATOM 1114 C C . GLN A 1 146 ? 1.854 -4.820 -10.850 1.00 97.75 146 GLN A C 1
ATOM 1116 O O . GLN A 1 146 ? 1.123 -5.802 -10.748 1.00 97.75 146 GLN A O 1
ATOM 1121 N N . SER A 1 147 ? 1.688 -3.731 -10.109 1.00 98.12 147 SER A N 1
ATOM 1122 C CA . SER A 1 147 ? 0.599 -3.522 -9.151 1.00 98.12 147 SER A CA 1
ATOM 1123 C C . SER A 1 147 ? 0.211 -2.039 -9.120 1.00 98.12 147 SER A C 1
ATOM 1125 O O . SER A 1 147 ? 0.628 -1.261 -9.980 1.00 98.12 147 SER A O 1
ATOM 1127 N N . ALA A 1 148 ? -0.585 -1.625 -8.139 1.00 98.25 148 ALA A N 1
ATOM 1128 C CA . ALA A 1 148 ? -0.914 -0.226 -7.903 1.00 98.25 148 ALA A CA 1
ATOM 1129 C C . ALA A 1 148 ? -0.705 0.155 -6.435 1.00 98.25 148 ALA A C 1
ATOM 1131 O O . ALA A 1 148 ? -0.853 -0.663 -5.528 1.00 98.25 148 ALA A O 1
ATOM 1132 N N . ARG A 1 149 ? -0.371 1.427 -6.219 1.00 98.38 149 ARG A N 1
ATOM 1133 C CA . ARG A 1 149 ? -0.242 2.055 -4.904 1.00 98.38 149 ARG A CA 1
ATOM 1134 C C . ARG A 1 149 ? -0.905 3.418 -4.982 1.00 98.38 149 ARG A C 1
ATOM 1136 O O . ARG A 1 149 ? -0.539 4.233 -5.825 1.00 98.38 149 ARG A O 1
ATOM 1143 N N . LEU A 1 150 ? -1.915 3.629 -4.149 1.00 98.25 150 LEU A N 1
ATOM 1144 C CA . LEU A 1 150 ? -2.765 4.815 -4.184 1.00 98.25 150 LEU A CA 1
ATOM 1145 C C . LEU A 1 150 ? -2.559 5.632 -2.913 1.00 98.25 150 LEU A C 1
ATOM 1147 O O . LEU A 1 150 ? -2.339 5.074 -1.840 1.00 98.25 150 LEU A O 1
ATOM 1151 N N . THR A 1 151 ? -2.632 6.952 -3.031 1.00 97.94 151 THR A N 1
ATOM 1152 C CA . THR A 1 151 ? -2.478 7.861 -1.895 1.00 97.94 151 THR A CA 1
ATOM 1153 C C . THR A 1 151 ? -3.418 9.053 -1.998 1.00 97.94 151 THR A C 1
ATOM 1155 O O . THR A 1 151 ? -3.674 9.555 -3.089 1.00 97.94 151 THR A O 1
ATOM 1158 N N . THR A 1 152 ? -3.885 9.550 -0.856 1.00 98.00 152 THR A N 1
ATOM 1159 C CA . THR A 1 152 ? -4.658 10.796 -0.742 1.00 98.00 152 THR A CA 1
ATOM 1160 C C . THR A 1 152 ? -3.792 11.981 -0.310 1.00 98.00 152 THR A C 1
ATOM 1162 O O . THR A 1 152 ? -4.319 13.029 0.045 1.00 98.00 152 THR A O 1
ATOM 1165 N N . GLN A 1 153 ? -2.455 11.857 -0.327 1.00 95.62 153 GLN A N 1
ATOM 1166 C CA . GLN A 1 153 ? -1.530 12.846 0.254 1.00 95.62 153 GLN A CA 1
ATOM 1167 C C . GLN A 1 153 ? -1.789 14.301 -0.190 1.00 95.62 153 GLN A C 1
ATOM 1169 O O . GLN A 1 153 ? -1.510 15.228 0.567 1.00 95.62 153 GLN A O 1
ATOM 1174 N N . LYS A 1 154 ? -2.306 14.514 -1.409 1.00 95.44 154 LYS A N 1
ATOM 1175 C CA . LYS A 1 154 ? -2.579 15.846 -1.980 1.00 95.44 154 LYS A CA 1
ATOM 1176 C C . LYS A 1 154 ? -4.055 16.271 -1.921 1.00 95.44 154 LYS A C 1
ATOM 1178 O O . LYS A 1 154 ? -4.371 17.350 -2.411 1.00 95.44 154 LYS A O 1
ATOM 1183 N N . SER A 1 155 ? -4.943 15.447 -1.367 1.00 96.94 155 SER A N 1
ATOM 1184 C CA . SER A 1 155 ? -6.399 15.648 -1.385 1.00 96.94 155 SER A CA 1
ATOM 1185 C C . SER A 1 155 ? -6.994 15.648 0.019 1.00 96.94 155 SER A C 1
ATOM 1187 O O . SER A 1 155 ? -7.425 16.689 0.512 1.00 96.94 155 SER A O 1
ATOM 1189 N N . PHE A 1 156 ? -6.962 14.498 0.686 1.00 96.88 156 PHE A N 1
ATOM 1190 C CA . PHE A 1 156 ? -7.573 14.284 1.989 1.00 96.88 156 PHE A CA 1
ATOM 1191 C C . PHE A 1 156 ? -6.519 13.886 3.014 1.00 96.88 156 PHE A C 1
ATOM 1193 O O . PHE A 1 156 ? -5.712 12.977 2.806 1.00 96.88 156 PHE A O 1
ATOM 1200 N N . SER A 1 157 ? -6.564 14.556 4.161 1.00 96.69 157 SER A N 1
ATOM 1201 C CA . SER A 1 157 ? -5.780 14.204 5.339 1.00 96.69 157 SER A CA 1
ATOM 1202 C C . SER A 1 157 ? -6.618 14.418 6.588 1.00 96.69 157 SER A C 1
ATOM 1204 O O . SER A 1 157 ? -7.512 15.264 6.619 1.00 96.69 157 SER A O 1
ATOM 1206 N N . ILE A 1 158 ? -6.337 13.629 7.616 1.00 95.50 158 ILE A N 1
ATOM 1207 C CA . ILE A 1 158 ? -7.053 13.674 8.882 1.00 95.50 158 ILE A CA 1
ATOM 1208 C C . ILE A 1 158 ? -6.044 13.686 10.027 1.00 95.50 158 ILE A C 1
ATOM 1210 O O . ILE A 1 158 ? -5.068 12.937 10.022 1.00 95.50 158 ILE A O 1
ATOM 1214 N N . ALA A 1 159 ? -6.291 14.548 11.010 1.00 93.19 159 ALA A N 1
ATOM 1215 C CA . ALA A 1 159 ? -5.602 14.545 12.290 1.00 93.19 159 ALA A CA 1
ATOM 1216 C C . ALA A 1 159 ? -6.643 14.270 13.375 1.00 93.19 159 ALA A C 1
ATOM 1218 O O . ALA A 1 159 ? -7.525 15.097 13.607 1.00 93.19 159 ALA A O 1
ATOM 1219 N N . TYR A 1 160 ? -6.513 13.110 14.025 1.00 91.81 160 TYR A N 1
ATOM 1220 C CA . TYR A 1 160 ? -7.476 12.561 14.988 1.00 91.81 160 TYR A CA 1
ATOM 1221 C C . TYR A 1 160 ? -8.838 12.198 14.381 1.00 91.81 160 TYR A C 1
ATOM 1223 O O . TYR A 1 160 ? -9.237 12.690 13.334 1.00 91.81 160 TYR A O 1
ATOM 1231 N N . GLY A 1 161 ? -9.579 11.335 15.071 1.00 92.25 161 GLY A N 1
ATOM 1232 C CA . GLY A 1 161 ? -10.895 10.876 14.634 1.00 92.25 161 GLY A CA 1
ATOM 1233 C C . GLY A 1 161 ? -10.894 9.387 14.322 1.00 92.25 161 GLY A C 1
ATOM 1234 O O . GLY A 1 161 ? -10.214 8.610 14.991 1.00 92.25 161 GLY A O 1
ATOM 1235 N N . LYS A 1 162 ? -11.695 8.992 13.335 1.00 92.69 162 LYS A N 1
ATOM 1236 C CA . LYS A 1 162 ? -11.931 7.594 12.983 1.00 92.69 162 LYS A CA 1
ATOM 1237 C C . LYS A 1 162 ? -11.714 7.402 11.490 1.00 92.69 162 LYS A C 1
ATOM 1239 O O . LYS A 1 162 ? -12.260 8.158 10.694 1.00 92.69 162 LYS A O 1
ATOM 1244 N N . VAL A 1 163 ? -10.947 6.377 11.142 1.00 96.00 163 VAL A N 1
ATOM 1245 C CA . VAL A 1 163 ? -10.779 5.908 9.766 1.00 96.00 163 VAL A CA 1
ATOM 1246 C C . VAL A 1 163 ? -11.350 4.500 9.706 1.00 96.00 163 VAL A C 1
ATOM 1248 O O . VAL A 1 163 ? -10.962 3.639 10.494 1.00 96.00 163 VAL A O 1
ATOM 1251 N N . GLU A 1 164 ? -12.298 4.276 8.802 1.00 96.31 164 GLU A N 1
ATOM 1252 C CA . GLU A 1 164 ? -12.899 2.966 8.560 1.00 96.31 164 GLU A CA 1
ATOM 1253 C C . GLU A 1 164 ? -12.678 2.588 7.105 1.00 96.31 164 GLU A C 1
ATOM 1255 O O . GLU A 1 164 ? -12.969 3.370 6.207 1.00 96.31 164 GLU A O 1
ATOM 1260 N N . VAL A 1 165 ? -12.159 1.383 6.877 1.00 97.88 165 VAL A N 1
ATOM 1261 C CA . VAL A 1 165 ? -11.976 0.841 5.532 1.00 97.88 165 VAL A CA 1
ATOM 1262 C C . VAL A 1 165 ? -12.566 -0.557 5.497 1.00 97.88 165 VAL A C 1
ATOM 1264 O O . VAL A 1 165 ? -12.239 -1.407 6.329 1.00 97.88 165 VAL A O 1
ATOM 1267 N N . ARG A 1 166 ? -13.439 -0.807 4.522 1.00 97.81 166 ARG A N 1
ATOM 1268 C CA . ARG A 1 166 ? -14.005 -2.129 4.264 1.00 97.81 166 ARG A CA 1
ATOM 1269 C C . ARG A 1 166 ? -13.323 -2.724 3.041 1.00 97.81 166 ARG A C 1
ATOM 1271 O O . ARG A 1 166 ? -13.548 -2.270 1.929 1.00 97.81 166 ARG A O 1
ATOM 1278 N N . ALA A 1 167 ? -12.511 -3.755 3.249 1.00 97.38 167 ALA A N 1
ATOM 1279 C CA . ALA A 1 167 ? -11.748 -4.389 2.179 1.00 97.38 167 ALA A CA 1
ATOM 1280 C C . ALA A 1 167 ? -11.817 -5.919 2.248 1.00 97.38 167 ALA A C 1
ATOM 1282 O O . ALA A 1 167 ? -11.909 -6.513 3.326 1.00 97.38 167 ALA A O 1
ATOM 1283 N N . LYS A 1 168 ? -11.716 -6.563 1.082 1.00 96.69 168 LYS A N 1
ATOM 1284 C CA . LYS A 1 168 ? -11.488 -8.004 0.950 1.00 96.69 168 LYS A CA 1
ATOM 1285 C C . LYS A 1 168 ? -10.043 -8.238 0.526 1.00 96.69 168 LYS A C 1
ATOM 1287 O O . LYS A 1 168 ? -9.638 -7.827 -0.555 1.00 96.69 168 LYS A O 1
ATOM 1292 N N . LEU A 1 169 ? -9.277 -8.928 1.366 1.00 96.19 169 LEU A N 1
ATOM 1293 C CA . LEU A 1 169 ? -7.857 -9.165 1.107 1.00 96.19 169 LEU A CA 1
ATOM 1294 C C . LEU A 1 169 ? -7.646 -10.289 0.078 1.00 96.19 169 LEU A C 1
ATOM 1296 O O . LEU A 1 169 ? -8.391 -11.279 0.090 1.00 96.19 169 LEU A O 1
ATOM 1300 N N . PRO A 1 170 ? -6.631 -10.170 -0.797 1.00 96.12 170 PRO A N 1
ATOM 1301 C CA . PRO A 1 170 ? -6.291 -11.216 -1.747 1.00 96.12 170 PRO A CA 1
ATOM 1302 C C . PRO A 1 170 ? -5.665 -12.437 -1.057 1.00 96.12 170 PRO A C 1
ATOM 1304 O O . PRO A 1 170 ? -5.142 -12.365 0.056 1.00 96.12 170 PRO A O 1
ATOM 1307 N N . LYS A 1 171 ? -5.692 -13.575 -1.757 1.00 95.75 171 LYS A N 1
ATOM 1308 C CA . LYS A 1 171 ? -4.987 -14.806 -1.377 1.00 95.75 171 LYS A CA 1
ATOM 1309 C C . LYS A 1 171 ? -4.043 -15.199 -2.503 1.00 95.75 171 LYS A C 1
ATOM 1311 O O . LYS A 1 171 ? -4.430 -15.146 -3.666 1.00 95.75 171 LYS A O 1
ATOM 1316 N N . GLY A 1 172 ? -2.836 -15.604 -2.150 1.00 94.62 172 GLY A N 1
ATOM 1317 C CA . GLY A 1 172 ? -1.774 -15.914 -3.096 1.00 94.62 172 GLY A CA 1
ATOM 1318 C C . GLY A 1 172 ? -0.417 -15.767 -2.432 1.00 94.62 172 GLY A C 1
ATOM 1319 O O . GLY A 1 172 ? -0.236 -14.932 -1.541 1.00 94.62 172 GLY A O 1
ATOM 1320 N N . ASP A 1 173 ? 0.529 -16.601 -2.844 1.00 93.62 173 ASP A N 1
ATOM 1321 C CA . ASP A 1 173 ? 1.870 -16.532 -2.292 1.00 93.62 173 ASP A CA 1
ATOM 1322 C C . ASP A 1 173 ? 2.525 -15.191 -2.623 1.00 93.62 173 ASP A C 1
ATOM 1324 O O . ASP A 1 173 ? 2.370 -14.665 -3.724 1.00 93.62 173 ASP A O 1
ATOM 1328 N N . TRP A 1 174 ? 3.256 -14.654 -1.642 1.00 91.44 174 TRP A N 1
ATOM 1329 C CA . TRP A 1 174 ? 4.036 -13.414 -1.752 1.00 91.44 174 TRP A CA 1
ATOM 1330 C C . TRP A 1 174 ? 3.217 -12.123 -1.864 1.00 91.44 174 TRP A C 1
ATOM 1332 O O . TRP A 1 174 ? 3.801 -11.047 -1.943 1.00 91.44 174 TRP A O 1
ATOM 1342 N N . LEU A 1 175 ? 1.884 -12.198 -1.810 1.00 96.06 175 LEU A N 1
ATOM 1343 C CA . LEU A 1 175 ? 1.036 -11.009 -1.753 1.00 96.06 175 LEU A CA 1
ATOM 1344 C C . LEU A 1 175 ? 1.090 -10.361 -0.366 1.00 96.06 175 LEU A C 1
ATOM 1346 O O . LEU A 1 175 ? 0.938 -11.044 0.651 1.00 96.06 175 LEU A O 1
ATOM 1350 N N . TRP A 1 176 ? 1.228 -9.037 -0.348 1.00 97.06 176 TRP A N 1
ATOM 1351 C CA . TRP A 1 176 ? 1.269 -8.215 0.860 1.00 97.06 176 TRP A CA 1
ATOM 1352 C C . TRP A 1 176 ? 0.343 -6.997 0.701 1.00 97.06 176 TRP A C 1
ATOM 1354 O O . TRP A 1 176 ? 0.783 -5.926 0.292 1.00 97.06 176 TRP A O 1
ATOM 1364 N N . PRO A 1 177 ? -0.975 -7.158 0.929 1.00 97.62 177 PRO A N 1
ATOM 1365 C CA . PRO A 1 177 ? -1.899 -6.030 0.988 1.00 97.62 177 PRO A CA 1
ATOM 1366 C C . PRO A 1 177 ? -1.669 -5.192 2.254 1.00 97.62 177 PRO A C 1
ATOM 1368 O O . PRO A 1 177 ? -1.495 -5.748 3.342 1.00 97.62 177 PRO A O 1
ATOM 1371 N N . ALA A 1 178 ? -1.756 -3.869 2.112 1.00 98.25 178 ALA A N 1
ATOM 1372 C CA . ALA A 1 178 ? -1.640 -2.923 3.215 1.00 98.25 178 ALA A CA 1
ATOM 1373 C C . ALA A 1 178 ? -2.652 -1.772 3.084 1.00 98.25 178 ALA A C 1
ATOM 1375 O O . ALA A 1 178 ? -2.909 -1.274 1.987 1.00 98.25 178 ALA A O 1
ATOM 1376 N N . ILE A 1 179 ? -3.201 -1.341 4.219 1.00 98.62 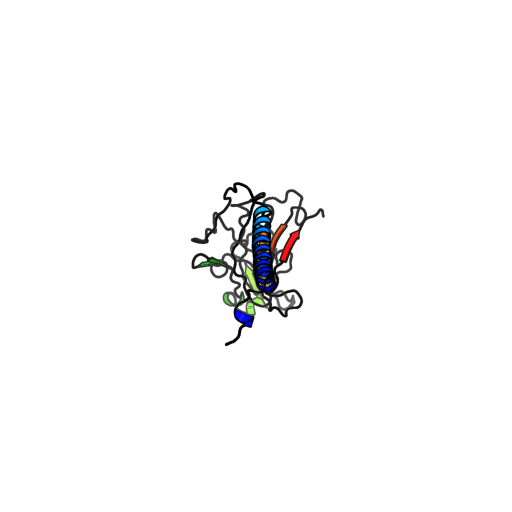179 ILE A N 1
ATOM 1377 C CA . ILE A 1 179 ? -3.964 -0.104 4.404 1.00 98.62 179 ILE A CA 1
ATOM 1378 C C . ILE A 1 179 ? -3.280 0.628 5.548 1.00 98.62 179 ILE A C 1
ATOM 1380 O O . ILE A 1 179 ? -3.228 0.133 6.674 1.00 98.62 179 ILE A O 1
ATOM 1384 N N . TRP A 1 180 ? -2.726 1.788 5.250 1.00 98.50 180 TRP A N 1
ATOM 1385 C CA . TRP A 1 180 ? -1.784 2.457 6.129 1.00 98.50 180 TRP A CA 1
ATOM 1386 C C . TRP A 1 180 ? -1.783 3.958 5.841 1.00 98.50 180 TRP A C 1
ATOM 1388 O O . TRP A 1 180 ? -2.386 4.421 4.868 1.00 98.50 180 TRP A O 1
ATOM 1398 N N . MET A 1 181 ? -1.157 4.728 6.721 1.00 98.44 181 MET A N 1
ATOM 1399 C CA . MET A 1 181 ? -1.138 6.182 6.673 1.00 98.44 181 MET A CA 1
ATOM 1400 C C . MET A 1 181 ? 0.268 6.711 6.939 1.00 98.44 181 MET A C 1
ATOM 1402 O O . MET A 1 181 ? 0.940 6.291 7.880 1.00 98.44 181 MET A O 1
ATOM 1406 N N . LEU A 1 182 ? 0.652 7.718 6.156 1.00 97.69 182 LEU A N 1
ATOM 1407 C CA . LEU A 1 182 ? 1.824 8.557 6.393 1.00 97.69 182 LEU A CA 1
ATOM 1408 C C . LEU A 1 182 ? 1.404 9.990 6.722 1.00 97.69 182 LEU A C 1
ATOM 1410 O O . LEU A 1 182 ? 0.318 10.426 6.320 1.00 97.69 182 LEU A O 1
ATOM 1414 N N . PRO A 1 183 ? 2.266 10.759 7.407 1.00 97.00 183 PRO A N 1
ATOM 1415 C CA . PRO A 1 183 ? 2.055 12.183 7.576 1.00 97.00 183 PRO A CA 1
ATOM 1416 C C . 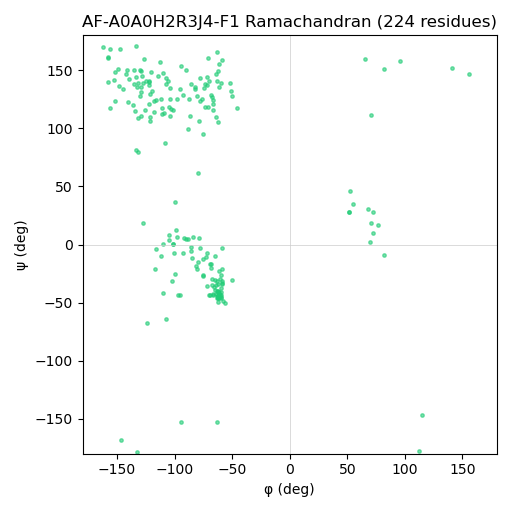PRO A 1 183 ? 2.103 12.895 6.219 1.00 97.00 183 PRO A C 1
ATOM 1418 O O . PRO A 1 183 ? 2.872 12.539 5.326 1.00 97.00 183 PRO A O 1
ATOM 1421 N N . VAL A 1 184 ? 1.313 13.963 6.078 1.00 96.25 184 VAL A N 1
ATOM 1422 C CA . VAL A 1 184 ? 1.351 14.823 4.880 1.00 96.25 184 VAL A CA 1
ATOM 1423 C C . VAL A 1 184 ? 2.744 15.431 4.700 1.00 96.25 184 VAL A C 1
ATOM 1425 O O . VAL A 1 184 ? 3.279 15.441 3.593 1.00 96.25 184 VAL A O 1
ATOM 1428 N N . ASN A 1 185 ? 3.336 15.894 5.807 1.00 94.62 185 ASN A N 1
ATOM 1429 C CA . ASN A 1 185 ? 4.650 16.525 5.862 1.00 94.62 185 ASN A CA 1
ATOM 1430 C C . ASN A 1 185 ? 5.574 15.771 6.824 1.00 94.62 185 ASN A C 1
ATOM 1432 O O . ASN A 1 185 ? 5.168 15.409 7.926 1.00 94.62 185 ASN A O 1
ATOM 1436 N N . ASN A 1 186 ? 6.849 15.642 6.457 1.00 93.94 186 ASN A N 1
ATOM 1437 C CA . ASN A 1 186 ? 7.887 15.049 7.303 1.00 93.94 186 ASN A CA 1
ATOM 1438 C C . ASN A 1 186 ? 8.406 16.037 8.369 1.00 93.94 186 ASN A C 1
ATOM 1440 O O . ASN A 1 186 ? 9.575 16.422 8.362 1.00 93.94 186 ASN A O 1
ATOM 1444 N N . THR A 1 187 ? 7.527 16.487 9.270 1.00 94.19 187 THR A N 1
ATOM 1445 C CA . THR A 1 187 ? 7.808 17.542 10.263 1.00 94.19 187 THR A CA 1
ATOM 1446 C C . THR A 1 187 ? 8.975 17.219 11.199 1.00 94.19 187 THR A C 1
ATOM 1448 O O . THR A 1 187 ? 9.698 18.130 11.599 1.00 94.19 187 THR A O 1
ATOM 1451 N N . TYR A 1 188 ? 9.182 15.946 11.535 1.00 94.69 188 TYR A N 1
ATOM 1452 C CA . TYR A 1 188 ? 10.205 15.507 12.492 1.00 94.69 188 TYR A CA 1
ATOM 1453 C C . TYR A 1 188 ? 11.431 14.867 11.821 1.00 94.69 188 TYR A C 1
ATOM 1455 O O . TYR A 1 188 ? 12.303 14.345 12.508 1.00 94.69 188 TYR A O 1
ATOM 1463 N N . GLY A 1 189 ? 11.523 14.927 10.488 1.00 94.75 189 GLY A N 1
ATOM 1464 C CA . GLY A 1 189 ? 12.592 14.303 9.704 1.00 94.75 189 GLY A CA 1
ATOM 1465 C C . GLY A 1 189 ? 12.099 13.142 8.834 1.00 94.75 189 GLY A C 1
ATOM 1466 O O . GLY A 1 189 ? 10.892 12.881 8.776 1.00 94.75 189 GLY A O 1
ATOM 1467 N N . PRO A 1 190 ? 13.006 12.460 8.112 1.00 93.75 190 PRO A N 1
ATOM 1468 C CA . PRO A 1 190 ? 12.635 11.327 7.270 1.00 93.75 190 PRO A CA 1
ATOM 1469 C C . PRO A 1 190 ? 12.060 10.181 8.113 1.00 93.75 190 PRO A C 1
ATOM 1471 O O . PRO A 1 190 ? 12.193 10.161 9.337 1.00 93.75 190 PRO A O 1
ATOM 1474 N N . TRP A 1 191 ? 11.416 9.222 7.452 1.00 94.69 191 TRP A N 1
ATOM 1475 C CA . TRP A 1 191 ? 10.929 8.012 8.110 1.00 94.69 191 TRP A CA 1
ATOM 1476 C C . TRP A 1 191 ? 12.050 7.324 8.929 1.00 94.69 191 TRP A C 1
ATOM 1478 O O . TRP A 1 191 ? 13.188 7.279 8.451 1.00 94.69 191 TRP A O 1
ATOM 1488 N N . PRO A 1 192 ? 11.764 6.804 10.142 1.00 95.56 192 PRO A N 1
ATOM 1489 C CA . PRO A 1 192 ? 10.453 6.758 10.800 1.00 95.56 192 PRO A CA 1
ATOM 1490 C C . PRO A 1 192 ? 10.147 7.983 11.678 1.00 95.56 192 PRO A C 1
ATOM 1492 O O . PRO A 1 192 ? 9.108 8.017 12.327 1.00 95.56 192 PRO A O 1
ATOM 1495 N N . ALA A 1 193 ? 11.000 9.011 11.717 1.00 96.88 193 ALA A N 1
ATOM 1496 C CA . ALA A 1 193 ? 10.887 10.097 12.696 1.00 96.88 193 ALA A CA 1
ATOM 1497 C C . ALA A 1 193 ? 9.550 10.850 12.650 1.00 96.88 193 ALA A C 1
ATOM 1499 O O . ALA A 1 193 ? 9.041 11.254 13.695 1.00 96.88 193 ALA A O 1
ATOM 1500 N N . SER A 1 194 ? 8.956 10.999 11.462 1.00 96.38 194 SER A N 1
ATOM 1501 C CA . SER A 1 194 ? 7.659 11.672 11.292 1.00 96.38 194 SER A CA 1
ATOM 1502 C C . SER A 1 194 ? 6.431 10.777 11.493 1.00 96.38 194 SER A C 1
ATOM 1504 O O . SER A 1 194 ? 5.318 11.299 11.528 1.00 96.38 194 SER A O 1
ATOM 1506 N N . GLY A 1 195 ? 6.619 9.470 11.681 1.00 97.19 195 GLY A N 1
ATOM 1507 C CA . GLY A 1 195 ? 5.543 8.528 11.968 1.00 97.19 195 GLY A CA 1
ATOM 1508 C C . GLY A 1 195 ? 4.981 7.789 10.749 1.00 97.19 195 GLY A C 1
ATOM 1509 O O . GLY A 1 195 ? 5.061 8.258 9.615 1.00 97.19 195 GLY A O 1
ATOM 1510 N N . GLU A 1 196 ? 4.369 6.644 11.022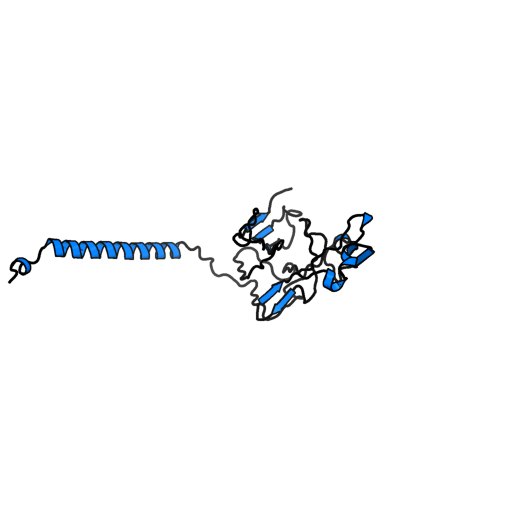 1.00 98.25 196 GLU A N 1
ATOM 1511 C CA . GLU A 1 196 ? 3.578 5.811 10.114 1.00 98.25 196 GLU A CA 1
ATOM 1512 C C . GLU A 1 196 ? 2.553 5.029 10.944 1.00 98.25 196 GLU A C 1
ATOM 1514 O O . GLU A 1 196 ? 2.857 4.588 12.058 1.00 98.25 196 GLU A O 1
ATOM 1519 N N . ILE A 1 197 ? 1.339 4.879 10.413 1.00 98.50 197 ILE A N 1
ATOM 1520 C CA . ILE A 1 197 ? 0.276 4.079 11.027 1.00 98.50 197 ILE A CA 1
ATOM 1521 C C . ILE A 1 197 ? -0.145 2.994 10.046 1.00 98.50 197 ILE A C 1
ATOM 1523 O O . ILE A 1 197 ? -0.844 3.273 9.072 1.00 98.50 197 ILE A O 1
ATOM 1527 N N . ASP A 1 198 ? 0.194 1.751 10.356 1.00 98.44 198 ASP A N 1
ATOM 1528 C CA . ASP A 1 198 ? -0.271 0.585 9.616 1.00 98.44 198 ASP A CA 1
ATOM 1529 C C . ASP A 1 198 ? -1.595 0.123 10.227 1.00 98.44 198 ASP A C 1
ATOM 1531 O O . ASP A 1 198 ? -1.633 -0.521 11.281 1.00 98.44 198 ASP A O 1
ATOM 1535 N N . ILE A 1 199 ? -2.713 0.493 9.596 1.00 98.44 199 ILE A N 1
ATOM 1536 C CA . ILE A 1 199 ? -4.058 0.120 10.062 1.00 98.44 199 ILE A CA 1
ATOM 1537 C C . ILE A 1 199 ? -4.265 -1.384 9.865 1.00 98.44 199 ILE A C 1
ATOM 1539 O O . ILE A 1 199 ? -4.806 -2.064 10.738 1.00 98.44 199 ILE A O 1
ATOM 1543 N N . MET A 1 200 ? -3.848 -1.901 8.710 1.00 97.81 200 MET A N 1
ATOM 1544 C CA . MET A 1 200 ? -3.999 -3.302 8.347 1.00 97.81 200 MET A CA 1
ATOM 1545 C C . MET A 1 200 ? -2.882 -3.714 7.398 1.00 97.81 200 MET A C 1
ATOM 1547 O O . MET A 1 200 ? -2.764 -3.173 6.303 1.00 97.81 200 MET A O 1
ATOM 1551 N N . GLU A 1 201 ? -2.138 -4.739 7.785 1.00 97.44 201 GLU A N 1
ATOM 1552 C CA . GLU A 1 201 ? -1.272 -5.505 6.898 1.00 97.44 201 GLU A CA 1
ATOM 1553 C C . GLU A 1 201 ? -1.563 -6.996 7.044 1.00 97.44 201 GLU A C 1
ATOM 1555 O O . GLU A 1 201 ? -1.842 -7.497 8.139 1.00 97.44 201 GLU A O 1
ATOM 1560 N N . ALA A 1 202 ? -1.456 -7.738 5.947 1.00 95.38 202 ALA A N 1
ATOM 1561 C CA . ALA A 1 202 ? -1.580 -9.189 5.970 1.00 95.38 202 ALA A CA 1
ATOM 1562 C C . ALA A 1 202 ? -0.696 -9.834 4.903 1.00 95.38 202 ALA A C 1
ATOM 1564 O O . ALA A 1 202 ? -0.202 -9.172 3.994 1.00 95.38 202 ALA A O 1
ATOM 1565 N N . ARG A 1 203 ? -0.539 -11.157 4.984 1.00 95.69 203 ARG A N 1
ATOM 1566 C CA . ARG A 1 203 ? 0.062 -11.956 3.910 1.00 95.69 203 ARG A CA 1
ATOM 1567 C C . ARG A 1 203 ? -1.009 -12.771 3.206 1.00 95.69 203 ARG A C 1
ATOM 1569 O O . ARG A 1 203 ? -1.852 -13.388 3.856 1.00 95.69 203 ARG A O 1
ATOM 1576 N N . GLY A 1 204 ? -0.931 -12.833 1.880 1.00 95.62 204 GLY A N 1
ATOM 1577 C CA . GLY A 1 204 ? -1.815 -13.665 1.061 1.00 95.62 204 GLY A CA 1
ATOM 1578 C C . GLY A 1 204 ? -1.515 -15.166 1.145 1.00 95.62 204 GLY A C 1
ATOM 1579 O O . GLY A 1 204 ? -2.323 -15.967 0.669 1.00 95.62 204 GLY A O 1
ATOM 1580 N N . ASN A 1 205 ? -0.390 -15.561 1.755 1.00 96.50 205 ASN A N 1
ATOM 1581 C CA . ASN A 1 205 ? 0.010 -16.959 1.900 1.00 96.50 205 ASN A CA 1
ATOM 1582 C C . ASN A 1 205 ? -1.006 -17.780 2.719 1.00 96.50 205 ASN A C 1
ATOM 1584 O O . ASN A 1 205 ? -1.736 -17.271 3.577 1.00 96.50 205 ASN A O 1
ATOM 1588 N N . GLY A 1 206 ? -1.033 -19.093 2.490 1.00 96.00 206 GLY A N 1
ATOM 1589 C CA . GLY A 1 206 ? -1.913 -20.002 3.227 1.00 96.00 206 GLY A CA 1
ATOM 1590 C C . GLY A 1 206 ? -1.677 -19.986 4.751 1.00 96.00 206 GLY A C 1
ATOM 1591 O O . GLY A 1 206 ? -0.587 -19.630 5.200 1.00 96.00 206 GLY A O 1
ATOM 1592 N N . PRO A 1 207 ? -2.656 -20.416 5.573 1.00 95.12 207 PRO A N 1
ATOM 1593 C CA . PRO A 1 207 ? -2.537 -20.398 7.038 1.00 95.12 207 PRO A CA 1
ATOM 1594 C C . PRO A 1 207 ? -1.363 -21.202 7.615 1.00 95.12 207 PRO A C 1
ATOM 1596 O O . PRO A 1 207 ? -0.944 -20.957 8.741 1.00 95.12 207 PRO A O 1
ATOM 1599 N N . SER A 1 208 ? -0.826 -22.162 6.857 1.00 94.69 208 SER A N 1
ATOM 1600 C CA . SER A 1 208 ? 0.355 -22.950 7.229 1.00 94.69 208 SER A CA 1
ATOM 1601 C C . SER A 1 208 ? 1.681 -22.208 7.028 1.00 94.69 208 SER A C 1
ATOM 1603 O O . SER A 1 208 ? 2.737 -22.771 7.310 1.00 94.69 208 SER A O 1
ATOM 1605 N N . TYR A 1 209 ? 1.658 -20.980 6.501 1.00 94.75 209 TYR A N 1
ATOM 1606 C CA . TYR A 1 209 ? 2.867 -20.204 6.264 1.00 94.75 209 TYR A CA 1
ATOM 1607 C C . TYR A 1 209 ? 3.534 -19.806 7.595 1.00 94.75 209 TYR A C 1
ATOM 1609 O O . TYR A 1 209 ? 2.874 -19.194 8.441 1.00 94.75 209 TYR A O 1
ATOM 1617 N N . PRO A 1 210 ? 4.836 -20.096 7.797 1.00 92.50 210 PRO A N 1
ATOM 1618 C CA . PRO A 1 210 ? 5.488 -19.917 9.098 1.00 92.50 210 PRO A CA 1
ATOM 1619 C C . PRO A 1 210 ? 5.492 -18.476 9.619 1.00 92.50 210 PRO A C 1
ATOM 1621 O O . PRO A 1 210 ? 5.471 -18.258 10.827 1.00 92.50 210 PRO A O 1
ATOM 1624 N N . ALA A 1 211 ? 5.503 -17.486 8.723 1.00 89.62 211 ALA A N 1
ATOM 1625 C CA . ALA A 1 211 ? 5.575 -16.069 9.078 1.00 89.62 211 ALA A CA 1
ATOM 1626 C C . ALA A 1 211 ? 4.208 -15.366 9.033 1.00 89.62 211 ALA A C 1
ATOM 1628 O O . ALA A 1 211 ? 4.145 -14.188 8.688 1.00 89.62 211 ALA A O 1
ATOM 1629 N N . GLN A 1 212 ? 3.153 -16.086 9.442 1.00 92.06 212 GLN A N 1
ATOM 1630 C CA . GLN A 1 212 ? 1.751 -15.650 9.508 1.00 92.06 212 GLN A CA 1
ATOM 1631 C C . GLN A 1 212 ? 1.105 -15.478 8.123 1.00 92.06 212 GLN A C 1
ATOM 1633 O O . GLN A 1 212 ? 1.472 -14.588 7.365 1.00 92.06 212 GLN A O 1
ATOM 1638 N N . GLY A 1 213 ? 0.148 -16.345 7.784 1.00 93.12 213 GLY A N 1
ATOM 1639 C CA . GLY A 1 213 ? -0.594 -16.287 6.523 1.00 93.12 213 GLY A CA 1
ATOM 1640 C C . GLY A 1 213 ? -1.922 -15.534 6.632 1.00 93.12 213 GLY A C 1
ATOM 1641 O O . GLY A 1 213 ? -2.134 -14.705 7.512 1.00 93.12 213 GLY A O 1
ATOM 1642 N N . THR A 1 214 ? -2.859 -15.903 5.764 1.00 94.81 214 THR A N 1
ATOM 1643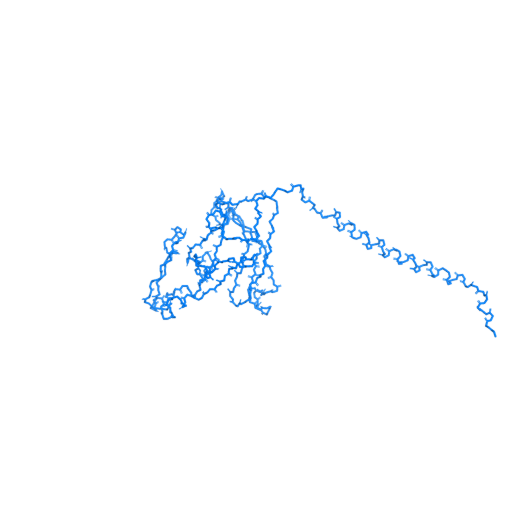 C CA . THR A 1 214 ? -4.222 -15.342 5.625 1.00 94.81 214 THR A CA 1
ATOM 1644 C C . THR A 1 214 ? -5.119 -15.415 6.870 1.00 94.81 214 THR A C 1
ATOM 1646 O O . THR A 1 214 ? -6.250 -14.939 6.837 1.00 94.81 214 THR A O 1
ATOM 1649 N N . ASN A 1 215 ? -4.654 -16.019 7.962 1.00 94.75 215 ASN A N 1
ATOM 1650 C CA . ASN A 1 215 ? -5.331 -16.093 9.256 1.00 94.75 215 ASN A CA 1
ATOM 1651 C C . ASN A 1 215 ? -4.839 -15.044 10.271 1.00 94.75 215 ASN A C 1
ATOM 1653 O O . ASN A 1 215 ? -5.245 -15.096 11.431 1.00 94.75 215 ASN A O 1
ATOM 1657 N N . PHE A 1 216 ? -3.982 -14.112 9.851 1.00 95.50 216 PHE A N 1
ATOM 1658 C CA . PHE A 1 216 ? -3.474 -13.025 10.680 1.00 95.50 216 PHE A CA 1
ATOM 1659 C C . PHE A 1 216 ? -3.643 -11.674 9.987 1.00 95.50 216 PHE A C 1
ATOM 1661 O O . PHE A 1 216 ? -3.546 -11.565 8.766 1.00 95.50 216 PHE A O 1
ATOM 1668 N N . VAL A 1 217 ? -3.836 -10.647 10.809 1.00 95.44 217 VAL A N 1
ATOM 1669 C CA . VAL A 1 217 ? -3.738 -9.234 10.439 1.00 95.44 217 VAL A CA 1
ATOM 1670 C C . VAL A 1 217 ? -2.787 -8.577 11.433 1.00 95.44 217 VAL A C 1
ATOM 1672 O O . VAL A 1 217 ? -2.833 -8.885 12.627 1.00 95.44 217 VAL A O 1
ATOM 1675 N N . ARG A 1 218 ? -1.922 -7.693 10.941 1.00 95.44 218 ARG A N 1
ATOM 1676 C CA . ARG A 1 218 ? -1.036 -6.860 11.751 1.00 95.44 218 ARG A CA 1
ATOM 1677 C C . ARG A 1 218 ? -1.479 -5.409 11.677 1.00 95.44 218 ARG A C 1
ATOM 1679 O O . ARG A 1 218 ? -1.992 -4.961 10.656 1.00 95.44 218 ARG A O 1
ATOM 1686 N N . SER A 1 219 ? -1.260 -4.708 12.779 1.00 97.00 219 SER A N 1
ATOM 1687 C CA . SER A 1 219 ? -1.315 -3.257 12.858 1.00 97.00 219 SER A CA 1
ATOM 1688 C C . SER A 1 219 ? -0.076 -2.795 13.613 1.00 97.00 219 SER A C 1
ATOM 1690 O O . SER A 1 219 ? 0.415 -3.504 14.501 1.00 97.00 219 SER A O 1
ATOM 1692 N N . SER A 1 220 ? 0.466 -1.659 13.201 1.00 97.38 220 SER A N 1
ATOM 1693 C CA . SER A 1 220 ? 1.805 -1.219 13.560 1.00 97.38 220 SER A CA 1
ATOM 1694 C C . SER A 1 220 ? 1.861 0.312 13.623 1.00 97.38 220 SER A C 1
ATOM 1696 O O . SER A 1 220 ? 1.070 1.014 12.991 1.00 97.38 220 SER A O 1
ATOM 1698 N N . LEU A 1 221 ? 2.760 0.823 14.465 1.00 97.75 221 LEU A N 1
ATOM 1699 C CA . LEU A 1 221 ? 3.074 2.243 14.584 1.00 97.75 221 LEU A CA 1
ATOM 1700 C C . LEU A 1 221 ? 4.591 2.380 14.483 1.00 97.75 221 LEU A C 1
ATOM 1702 O O . LEU A 1 221 ? 5.294 1.994 15.421 1.00 97.75 221 LEU A O 1
ATOM 1706 N N . ASN A 1 222 ? 5.092 2.954 13.392 1.00 97.25 222 ASN A N 1
ATOM 1707 C CA . ASN A 1 222 ? 6.526 3.188 13.218 1.00 97.25 222 ASN A CA 1
ATOM 1708 C C . ASN A 1 222 ? 6.827 4.652 13.521 1.00 97.25 222 ASN A C 1
ATOM 1710 O O . ASN A 1 222 ? 6.332 5.547 12.845 1.00 97.25 222 ASN A O 1
ATOM 1714 N N . TRP A 1 223 ? 7.607 4.905 14.568 1.00 95.50 223 TRP A N 1
ATOM 1715 C CA . TRP A 1 223 ? 8.007 6.248 14.978 1.00 95.50 223 TRP A CA 1
ATOM 1716 C C . TRP A 1 223 ? 9.279 6.193 15.824 1.00 95.50 223 TRP A C 1
ATOM 1718 O O . TRP A 1 223 ? 9.614 5.155 16.394 1.00 95.50 223 TRP A O 1
ATOM 1728 N N . GLY A 1 224 ? 9.977 7.321 15.930 1.00 92.31 224 GLY A N 1
ATOM 1729 C CA . GLY A 1 224 ? 11.132 7.469 16.813 1.00 92.31 224 GLY A CA 1
ATOM 1730 C C . GLY A 1 224 ? 12.251 8.304 16.191 1.00 92.31 224 GLY A C 1
ATOM 1731 O O . GLY A 1 224 ? 12.364 8.353 14.966 1.00 92.31 224 GLY A O 1
ATOM 1732 N N . PRO A 1 225 ? 13.067 8.987 17.013 1.00 87.25 225 PRO A N 1
ATOM 1733 C CA . PRO A 1 225 ? 14.238 9.694 16.513 1.00 87.25 225 PRO A CA 1
ATOM 1734 C C . PRO A 1 225 ? 15.232 8.708 15.883 1.00 87.25 225 PRO A C 1
ATOM 1736 O O . PRO A 1 225 ? 15.315 7.555 16.311 1.00 87.25 225 PRO A O 1
ATOM 1739 N N . LEU A 1 226 ? 15.967 9.183 14.873 1.00 66.62 226 LEU A N 1
ATOM 1740 C CA . LEU A 1 226 ? 17.082 8.460 14.254 1.00 66.62 226 LEU A CA 1
ATOM 1741 C C . LEU A 1 226 ? 18.274 8.314 15.207 1.00 66.62 226 LEU A C 1
ATOM 1743 O O . LEU A 1 226 ? 18.530 9.270 15.976 1.00 66.62 226 LEU A O 1
#

Solvent-accessible surface area (backbone atoms only — not comparable to full-atom values): 13442 Å² total; per-residue (Å²): 138,70,76,77,74,76,58,82,57,70,62,58,58,50,51,53,52,51,52,52,50,53,52,48,51,51,52,51,49,53,51,47,52,52,49,54,57,60,69,68,51,83,71,76,70,95,79,77,89,85,78,89,84,66,33,86,62,75,54,62,84,68,50,38,39,68,46,17,34,53,63,15,88,88,74,74,46,60,47,24,27,42,84,47,70,78,14,45,43,59,57,98,50,35,78,44,73,33,77,44,57,36,37,81,78,65,38,66,65,36,32,47,36,83,29,75,49,72,54,80,78,45,63,56,90,50,71,74,19,31,46,39,57,12,27,66,92,76,70,31,54,34,54,57,30,35,24,49,43,76,41,33,75,92,54,59,85,81,84,81,88,85,86,86,83,90,82,85,82,73,76,40,78,89,40,70,60,74,46,66,48,68,58,84,60,63,83,64,38,66,88,44,32,42,39,36,40,35,70,36,35,39,30,14,26,57,68,84,39,92,86,55,6,62,81,45,75,44,66,50,74,46,61,47,84,131